Protein AF-A0A090SC17-F1 (afdb_monomer)

Foldseek 3Di:
DDDDDDPDDDDPDDDDDDPDDLVVVLLVLLVVVVVVCVVVVPPCLLVLLLVQLVVVLCVVDVPDPPDDAPVSVCPDPSSVCCLVPDDRPPDDSVSSVLQVVCCVSQVGSLSSLLVSVVVVLVVVQVVLVPDDQDQDFQWPDWDADPPQKIKTKGFWQLPQRDWAAEPQDPDTGRSLSRQLSVCSVPCCVVVVNSVCSVVSSVSNTGIKIWMWGADPVGHTHTDDMDHDDDPDPPPPD

Radius of gyration: 22.13 Å; Cα contacts (8 Å, |Δi|>4): 286; chains: 1; bounding box: 73×52×56 Å

Sequence (237 aa):
MSEFHITSTQPLALNTTNLNSTEDVKTLFLREVHNYIVANNDSKVFEVIISKRLEQLNNLDNSCNYEGNLDAKYNSDTMSALVEDTTLFGVPNFYHYIELQSLSLFGGLLPFWVEYKRYTLLLDNVLLKWSKQSEQAALLARCELEDGYVAELVQNIENDERRFLTQFADESLPLSSANTLMNLETFVRQQHWYEMLSELELSSNGEHFILYQQDNEGHKTLVSSAKIQRWREKMIG

Organism: NCBI:txid990268

pLDDT: mean 84.8, std 18.76, range [28.81, 98.25]

Structure (mmCIF, N/CA/C/O backbone):
data_AF-A0A090SC17-F1
#
_entry.id   AF-A0A090SC17-F1
#
loop_
_atom_site.group_PDB
_atom_site.id
_atom_site.type_symbol
_atom_site.label_atom_id
_atom_site.label_alt_id
_atom_site.label_comp_id
_atom_site.label_asym_id
_atom_site.label_entity_id
_atom_site.label_seq_id
_atom_site.pdbx_PDB_ins_code
_atom_site.Cartn_x
_atom_site.Cartn_y
_atom_site.Cartn_z
_atom_site.occupancy
_atom_site.B_iso_or_equiv
_atom_site.auth_seq_id
_atom_site.auth_comp_id
_atom_site.auth_asym_id
_atom_site.auth_atom_id
_atom_site.pdbx_PDB_model_num
ATOM 1 N N . MET A 1 1 ? -41.304 -25.422 -26.121 1.00 39.06 1 MET A N 1
ATOM 2 C CA . MET A 1 1 ? -39.899 -25.138 -26.473 1.00 39.06 1 MET A CA 1
ATOM 3 C C . MET A 1 1 ? -39.642 -23.705 -26.057 1.00 39.06 1 MET A C 1
ATOM 5 O O . MET A 1 1 ? -40.341 -22.828 -26.536 1.00 39.06 1 MET A O 1
ATOM 9 N N . SER A 1 2 ? -38.805 -23.525 -25.036 1.00 31.62 2 SER A N 1
ATOM 10 C CA . SER A 1 2 ? -38.594 -22.263 -24.319 1.00 31.62 2 SER A CA 1
ATOM 11 C C . SER A 1 2 ? -37.473 -21.482 -24.995 1.00 31.62 2 SER A C 1
ATOM 13 O O . SER A 1 2 ? -36.349 -21.977 -25.052 1.00 31.62 2 SER A O 1
ATOM 1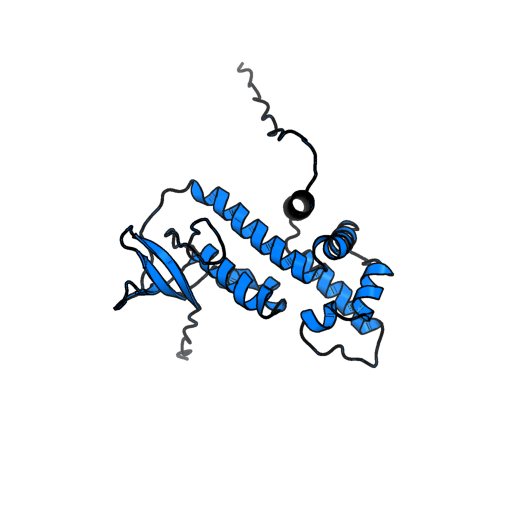5 N N . GLU A 1 3 ? -37.772 -20.290 -25.504 1.00 29.03 3 GLU A N 1
ATOM 16 C CA . GLU A 1 3 ? -36.770 -19.355 -26.015 1.00 29.03 3 GLU A CA 1
ATOM 17 C C . GLU A 1 3 ? -36.131 -18.612 -24.835 1.00 29.03 3 GLU A C 1
ATOM 19 O O . GLU A 1 3 ? -36.807 -17.965 -24.036 1.00 29.03 3 GLU A O 1
ATOM 24 N N . PHE A 1 4 ? -34.817 -18.771 -24.688 1.00 32.50 4 PHE A N 1
ATOM 25 C CA . PHE A 1 4 ? -34.010 -18.075 -23.692 1.00 32.50 4 PHE A CA 1
ATOM 26 C C . PHE A 1 4 ? -33.719 -16.650 -24.176 1.00 32.50 4 PHE A C 1
ATOM 28 O O . PHE A 1 4 ? -33.018 -16.455 -25.169 1.00 32.50 4 PHE A O 1
ATOM 35 N N . HIS A 1 5 ? -34.218 -15.650 -23.449 1.00 28.91 5 HIS A N 1
ATOM 36 C CA . HIS A 1 5 ? -33.764 -14.269 -23.579 1.00 28.91 5 HIS A CA 1
ATOM 37 C C . HIS A 1 5 ? -32.384 -14.115 -22.929 1.00 28.91 5 HIS A C 1
ATOM 39 O O . HIS A 1 5 ? -32.246 -14.199 -21.711 1.00 28.91 5 HIS A O 1
ATOM 45 N N . ILE A 1 6 ? -31.364 -13.863 -23.749 1.00 34.25 6 ILE A N 1
ATOM 46 C CA . ILE A 1 6 ? -30.056 -13.391 -23.291 1.00 34.25 6 ILE A CA 1
ATOM 47 C C . ILE A 1 6 ? -30.173 -11.876 -23.106 1.00 34.25 6 ILE A C 1
ATOM 49 O O . ILE A 1 6 ? -30.195 -11.118 -24.075 1.00 34.25 6 ILE A O 1
ATOM 53 N N . THR A 1 7 ? -30.278 -11.428 -21.859 1.00 29.22 7 THR A N 1
ATOM 54 C CA . THR A 1 7 ? -30.111 -10.018 -21.501 1.00 29.22 7 THR A CA 1
ATOM 55 C C . THR A 1 7 ? -28.647 -9.633 -21.681 1.00 29.22 7 THR A C 1
ATOM 57 O O . THR A 1 7 ? -27.780 -10.077 -20.931 1.00 29.22 7 THR A O 1
ATOM 60 N N . SER A 1 8 ? -28.387 -8.817 -22.701 1.00 28.81 8 SER A N 1
ATOM 61 C CA . SER A 1 8 ? -27.126 -8.108 -22.908 1.00 28.81 8 SER A CA 1
ATOM 62 C C . SER A 1 8 ? -26.849 -7.203 -21.704 1.00 28.81 8 SER A C 1
ATOM 64 O O . SER A 1 8 ? -27.571 -6.239 -21.453 1.00 28.81 8 SER A O 1
ATOM 66 N N . THR A 1 9 ? -25.810 -7.528 -20.942 1.00 31.88 9 THR A N 1
ATOM 67 C CA . THR A 1 9 ? -25.196 -6.625 -19.972 1.00 31.88 9 THR A CA 1
ATOM 68 C C . THR A 1 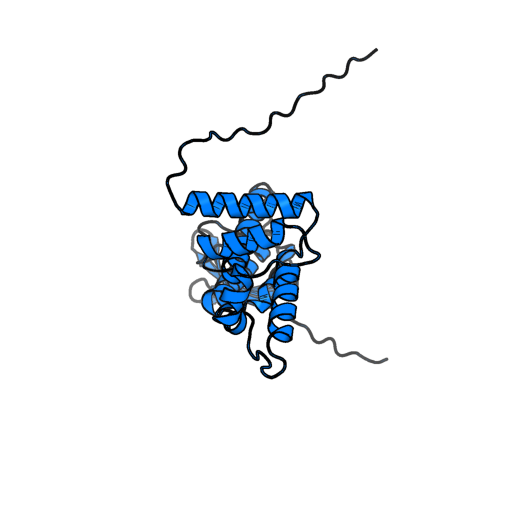9 ? -24.451 -5.536 -20.740 1.00 31.88 9 THR A C 1
ATOM 70 O O . THR A 1 9 ? -23.402 -5.773 -21.337 1.00 31.88 9 THR A O 1
ATOM 73 N N . GLN A 1 10 ? -25.022 -4.331 -20.761 1.00 30.38 10 GLN A N 1
ATOM 74 C CA . GLN A 1 10 ? -24.322 -3.132 -21.215 1.00 30.38 10 GLN A CA 1
ATOM 75 C C . GLN A 1 10 ? -23.113 -2.868 -20.302 1.00 30.38 10 GLN A C 1
ATOM 77 O O . GLN A 1 10 ? -23.279 -2.860 -19.079 1.00 30.38 10 GLN A O 1
ATOM 82 N N . PRO A 1 11 ? -21.913 -2.604 -20.842 1.00 34.03 11 PRO A N 1
ATOM 83 C CA . PRO A 1 11 ? -20.843 -2.027 -20.046 1.00 34.03 11 PRO A CA 1
ATOM 84 C C . PRO A 1 11 ? -21.209 -0.577 -19.699 1.00 34.03 11 PRO A C 1
ATOM 86 O O . PRO A 1 11 ? -21.658 0.182 -20.559 1.00 34.03 11 PRO A O 1
ATOM 89 N N . LEU A 1 12 ? -21.024 -0.205 -18.429 1.00 31.88 12 LEU A N 1
ATOM 90 C CA . LEU A 1 12 ? -21.128 1.167 -17.928 1.00 31.88 12 LEU A CA 1
ATOM 91 C C . LEU A 1 12 ? -20.179 2.076 -18.723 1.00 31.88 12 LEU A C 1
ATOM 93 O O . LEU A 1 12 ? -18.985 2.159 -18.443 1.00 31.88 12 LEU A O 1
ATOM 97 N N . ALA A 1 13 ? -20.719 2.754 -19.733 1.00 32.09 13 ALA A N 1
ATOM 98 C CA . ALA A 1 13 ? -20.039 3.829 -20.432 1.00 32.09 13 ALA A CA 1
ATOM 99 C C . ALA A 1 13 ? -20.017 5.061 -19.516 1.00 32.09 13 ALA A C 1
ATOM 101 O O . ALA A 1 13 ? -20.999 5.794 -19.411 1.00 32.09 13 ALA A O 1
ATOM 102 N N . LEU A 1 14 ? -18.898 5.277 -18.827 1.00 33.72 14 LEU A N 1
ATOM 103 C CA . LEU A 1 14 ? -18.586 6.578 -18.245 1.00 33.72 14 LEU A CA 1
ATOM 104 C C . LEU A 1 14 ? -18.128 7.503 -19.375 1.00 33.72 14 LEU A C 1
ATOM 106 O O . LEU A 1 14 ? -17.164 7.211 -20.082 1.00 33.72 14 LEU A O 1
ATOM 110 N N . ASN A 1 15 ? -18.877 8.592 -19.542 1.00 30.80 15 ASN A N 1
ATOM 111 C CA . ASN A 1 15 ? -18.641 9.664 -20.500 1.00 30.80 15 ASN A CA 1
ATOM 112 C C . ASN A 1 15 ? -17.168 10.093 -20.533 1.00 30.80 15 ASN A C 1
ATOM 114 O O . ASN A 1 15 ? -16.600 10.527 -19.534 1.00 30.80 15 ASN A O 1
ATOM 118 N N . THR A 1 16 ? -16.578 10.025 -21.721 1.00 41.12 16 THR A N 1
ATOM 119 C CA . THR A 1 16 ? -15.310 10.658 -22.072 1.00 41.12 16 THR A CA 1
ATOM 120 C C . THR A 1 16 ? -15.508 12.171 -22.170 1.00 41.12 16 THR A C 1
ATOM 122 O O . THR A 1 16 ? -15.848 12.708 -23.222 1.00 41.12 16 THR A O 1
ATOM 125 N N . THR A 1 17 ? -15.295 12.881 -21.066 1.00 39.47 17 THR A N 1
ATOM 126 C CA . THR A 1 17 ? -15.227 14.349 -21.041 1.00 39.47 17 THR A CA 1
ATOM 127 C C . THR A 1 17 ? -13.856 14.802 -20.546 1.00 39.47 17 THR A C 1
ATOM 129 O O . THR A 1 17 ? -13.501 14.505 -19.415 1.00 39.47 17 THR A O 1
ATOM 132 N N . ASN A 1 18 ? -13.117 15.506 -21.415 1.00 42.47 18 ASN A N 1
ATOM 133 C CA . ASN A 1 18 ? -11.957 16.375 -21.149 1.00 42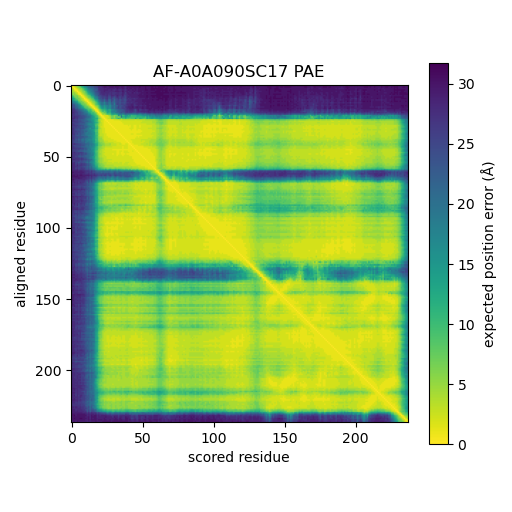.47 18 ASN A CA 1
ATOM 134 C C . ASN A 1 18 ? -11.045 16.002 -19.961 1.00 42.47 18 ASN A C 1
ATOM 136 O O . ASN A 1 18 ? -11.214 16.508 -18.855 1.00 42.47 18 ASN A O 1
ATOM 140 N N . LEU A 1 19 ? -10.007 15.209 -20.241 1.00 48.62 19 LEU A N 1
ATOM 141 C CA . LEU A 1 19 ? -8.838 15.018 -19.374 1.00 48.62 19 LEU A CA 1
ATOM 142 C C . LEU A 1 19 ? -8.033 16.320 -19.280 1.00 48.62 19 LEU A C 1
ATOM 144 O O . LEU A 1 19 ? -7.232 16.603 -20.166 1.00 48.62 19 LEU A O 1
ATOM 148 N N . ASN A 1 20 ? -8.253 17.111 -18.229 1.00 55.91 20 ASN A N 1
ATOM 149 C CA . ASN A 1 20 ? -7.580 18.404 -18.047 1.00 55.91 20 ASN A CA 1
ATOM 150 C C . ASN A 1 20 ? -6.816 18.532 -16.716 1.00 55.91 20 ASN A C 1
ATOM 152 O O . ASN A 1 20 ? -6.304 19.613 -16.426 1.00 55.91 20 ASN A O 1
ATOM 156 N N . SER A 1 21 ? -6.685 17.463 -15.924 1.00 70.88 21 SER A N 1
ATOM 157 C CA . SER A 1 21 ? -5.825 17.457 -14.736 1.00 70.88 21 SER A CA 1
ATOM 158 C C . SER A 1 21 ? -4.840 16.281 -14.743 1.00 70.88 21 SER A C 1
ATOM 160 O O . SER A 1 21 ? -5.137 15.188 -15.226 1.00 70.88 21 SER A O 1
ATOM 162 N N . THR A 1 22 ? -3.642 16.496 -14.196 1.00 71.88 22 THR A N 1
ATOM 163 C CA . THR A 1 22 ? -2.632 15.440 -13.996 1.00 71.88 22 THR A CA 1
ATOM 164 C C . THR A 1 22 ? -3.161 14.307 -13.109 1.00 71.88 22 THR A C 1
ATOM 166 O O . THR A 1 22 ? -2.764 13.154 -13.267 1.00 71.88 22 THR A O 1
ATOM 169 N N . GLU A 1 23 ? -4.073 14.622 -12.189 1.00 76.81 23 GLU A N 1
ATOM 170 C CA . GLU A 1 23 ? -4.708 13.666 -11.280 1.00 76.81 23 GLU A CA 1
ATOM 171 C C . GLU A 1 23 ? -5.601 12.661 -12.028 1.00 76.81 23 GLU A C 1
ATOM 173 O O . GLU A 1 23 ? -5.571 11.460 -11.738 1.00 76.81 23 GLU A O 1
ATOM 178 N N . ASP A 1 24 ? -6.288 13.113 -13.081 1.00 86.62 24 ASP A N 1
ATOM 179 C CA . ASP A 1 24 ? -7.091 12.238 -13.938 1.00 86.62 24 ASP A CA 1
ATOM 180 C C . ASP A 1 24 ? -6.209 11.238 -14.701 1.00 86.62 24 ASP A C 1
ATOM 182 O O . ASP A 1 24 ? -6.524 10.050 -14.772 1.00 86.62 24 ASP A O 1
ATOM 186 N N . VAL A 1 25 ? -5.060 11.684 -15.225 1.00 93.69 25 VAL A N 1
ATOM 187 C CA . VAL A 1 25 ? -4.120 10.821 -15.966 1.00 93.69 25 VAL A CA 1
ATOM 188 C C . VAL A 1 25 ? -3.505 9.756 -15.054 1.00 93.69 25 VAL A C 1
ATOM 190 O O . VAL A 1 25 ? -3.463 8.582 -15.424 1.00 93.69 25 VAL A O 1
ATOM 193 N N . LYS A 1 26 ? -3.086 10.135 -13.838 1.00 95.88 26 LYS A N 1
ATOM 194 C CA . LYS A 1 26 ? -2.583 9.187 -12.828 1.00 95.88 26 LYS A CA 1
ATOM 195 C C . LYS A 1 26 ? -3.609 8.106 -12.505 1.00 95.88 26 LYS A C 1
ATOM 197 O O . LYS A 1 26 ? -3.279 6.922 -12.505 1.00 95.88 26 LYS A O 1
ATOM 202 N N . THR A 1 27 ? -4.856 8.511 -12.278 1.00 94.81 27 THR A N 1
ATOM 203 C CA . THR A 1 27 ? -5.959 7.591 -11.973 1.00 94.81 27 THR A CA 1
ATOM 204 C C . THR A 1 27 ? -6.251 6.638 -13.134 1.00 94.81 27 THR A C 1
ATOM 206 O O . THR A 1 27 ? -6.483 5.446 -12.916 1.00 94.81 27 THR A O 1
ATOM 209 N N . LEU A 1 28 ? -6.204 7.125 -14.380 1.00 96.00 28 LEU A N 1
ATOM 210 C CA . LEU A 1 28 ? -6.367 6.275 -15.561 1.00 96.00 28 LEU A CA 1
ATOM 211 C C . LEU A 1 28 ? -5.266 5.225 -15.674 1.00 96.00 28 LEU A C 1
ATOM 213 O O . LEU A 1 28 ? -5.577 4.061 -15.921 1.00 96.00 28 LEU A O 1
ATOM 217 N N . PHE A 1 29 ? -4.015 5.624 -15.458 1.00 97.94 29 PHE A N 1
ATOM 218 C CA . PHE A 1 29 ? -2.881 4.713 -15.526 1.00 97.94 29 PHE A CA 1
ATOM 219 C C . PHE A 1 29 ? -2.933 3.648 -14.419 1.00 97.94 29 PHE A C 1
ATOM 221 O O . PHE A 1 29 ? -2.787 2.461 -14.705 1.00 97.94 29 PHE A O 1
ATOM 228 N N . LEU A 1 30 ? -3.253 4.029 -13.175 1.00 98.12 30 LEU A N 1
ATOM 229 C CA . LEU A 1 30 ? -3.493 3.077 -12.078 1.00 98.12 30 LEU A CA 1
ATOM 230 C C . LEU A 1 30 ? -4.544 2.023 -12.459 1.00 98.12 30 LEU A C 1
ATOM 232 O O . LEU A 1 30 ? -4.331 0.823 -12.270 1.00 98.12 30 LEU A O 1
ATOM 236 N N . ARG A 1 31 ? -5.660 2.466 -13.052 1.00 97.06 31 ARG A N 1
ATOM 237 C CA . ARG A 1 31 ? -6.736 1.584 -13.517 1.00 97.06 31 ARG A CA 1
ATOM 238 C C . ARG A 1 31 ? -6.294 0.672 -14.660 1.00 97.06 31 ARG A C 1
ATOM 240 O O . ARG A 1 31 ? -6.673 -0.494 -14.686 1.00 97.06 31 ARG A O 1
ATOM 247 N N . GLU A 1 32 ? -5.519 1.184 -15.609 1.00 97.81 32 GLU A N 1
ATOM 248 C CA . GLU A 1 32 ? -4.986 0.399 -16.725 1.00 97.81 32 GLU A CA 1
ATOM 249 C C . GLU A 1 32 ? -4.085 -0.736 -16.228 1.00 97.81 32 GLU A C 1
ATOM 251 O O . GLU A 1 32 ? -4.297 -1.897 -16.586 1.00 97.81 32 GLU A O 1
ATOM 256 N N . VAL A 1 33 ? -3.145 -0.420 -15.332 1.00 98.25 33 VAL A N 1
ATOM 257 C CA . VAL A 1 33 ? -2.260 -1.413 -14.711 1.00 98.25 33 VAL A CA 1
ATOM 258 C C . VAL A 1 33 ? -3.061 -2.430 -13.900 1.00 98.25 33 VAL A C 1
ATOM 260 O O . VAL A 1 33 ? -2.813 -3.631 -14.006 1.00 98.25 33 VAL A O 1
ATOM 263 N N . HIS A 1 34 ? -4.069 -1.984 -13.145 1.00 97.69 34 HIS A N 1
ATOM 264 C CA . HIS A 1 34 ? -4.949 -2.887 -12.405 1.00 97.69 34 HIS A CA 1
ATOM 265 C C . HIS A 1 34 ? -5.692 -3.863 -13.326 1.00 97.69 34 HIS A C 1
ATOM 267 O O . HIS A 1 34 ? -5.666 -5.070 -13.087 1.00 97.69 34 HIS A O 1
ATOM 273 N N . ASN A 1 35 ? -6.283 -3.369 -14.416 1.00 96.88 35 ASN A N 1
ATOM 274 C CA . ASN A 1 35 ? -6.983 -4.205 -15.389 1.00 96.88 35 ASN A CA 1
ATOM 275 C C . ASN A 1 35 ? -6.053 -5.239 -16.033 1.00 96.88 35 ASN A C 1
ATOM 277 O O . ASN A 1 35 ? -6.450 -6.391 -16.204 1.00 96.88 35 ASN A O 1
ATOM 281 N N . TYR A 1 36 ? -4.818 -4.850 -16.366 1.00 98.00 36 TYR A N 1
ATOM 282 C CA . TYR A 1 36 ? -3.816 -5.778 -16.887 1.00 98.00 36 TYR A CA 1
ATOM 283 C C . TYR A 1 36 ? -3.495 -6.889 -15.878 1.00 98.00 36 TYR A C 1
ATOM 285 O O . TYR A 1 36 ? -3.528 -8.066 -16.242 1.00 98.00 36 TYR A O 1
ATOM 293 N N . ILE A 1 37 ? -3.224 -6.531 -14.619 1.00 97.50 37 ILE A N 1
ATOM 294 C CA . ILE A 1 37 ? -2.892 -7.488 -13.552 1.00 97.50 37 ILE A CA 1
ATOM 295 C C . ILE A 1 37 ? -4.026 -8.497 -13.359 1.00 97.50 37 ILE A C 1
ATOM 297 O O . ILE A 1 37 ? -3.776 -9.701 -13.335 1.00 97.50 37 ILE A O 1
ATOM 301 N N . VAL A 1 38 ? -5.274 -8.026 -13.282 1.00 96.12 38 VAL A N 1
ATOM 302 C CA . VAL A 1 38 ? -6.450 -8.891 -13.109 1.00 96.12 38 VAL A CA 1
ATOM 303 C C . VAL A 1 38 ? -6.656 -9.797 -14.325 1.00 96.12 38 VAL A C 1
ATOM 305 O O . VAL A 1 38 ? -6.851 -11.000 -14.165 1.00 96.12 38 VAL A O 1
ATOM 308 N N . ALA A 1 39 ? -6.576 -9.254 -15.544 1.00 97.56 39 ALA A N 1
ATOM 309 C CA . ALA A 1 39 ? -6.800 -10.019 -16.771 1.00 97.56 39 ALA A CA 1
ATOM 310 C C . ALA A 1 39 ? -5.758 -11.127 -16.995 1.00 97.56 39 ALA A C 1
ATOM 312 O O . ALA A 1 39 ? -6.080 -12.159 -17.582 1.00 97.56 39 ALA A O 1
ATOM 313 N N . ASN A 1 40 ? -4.525 -10.922 -16.525 1.00 97.19 40 ASN A N 1
ATOM 314 C CA . ASN A 1 40 ? -3.416 -11.860 -16.710 1.00 97.19 40 ASN A CA 1
ATOM 315 C C . ASN A 1 40 ? -3.081 -12.676 -15.449 1.00 97.19 40 ASN A C 1
ATOM 317 O O . ASN A 1 40 ? -2.171 -13.500 -15.496 1.00 97.19 40 ASN A O 1
ATOM 321 N N . ASN A 1 41 ? -3.808 -12.474 -14.341 1.00 95.25 41 ASN A N 1
ATOM 322 C CA . ASN A 1 41 ? -3.507 -13.052 -13.026 1.00 95.25 41 ASN A CA 1
ATOM 323 C C . ASN A 1 41 ? -2.047 -12.804 -12.587 1.00 95.25 41 ASN A C 1
ATOM 325 O O . ASN A 1 41 ? -1.354 -13.697 -12.100 1.00 95.25 41 ASN A O 1
ATOM 329 N N . ASP A 1 42 ? -1.575 -11.578 -12.806 1.00 94.75 42 ASP A N 1
ATOM 330 C CA . ASP A 1 42 ? -0.166 -11.198 -12.699 1.00 94.75 42 ASP A CA 1
ATOM 331 C C . ASP A 1 42 ? 0.099 -10.340 -11.454 1.00 94.75 42 ASP A C 1
ATOM 333 O O . ASP A 1 42 ? 0.483 -9.171 -11.519 1.00 94.75 42 ASP A O 1
ATOM 337 N N . SER A 1 43 ? -0.166 -10.913 -10.279 1.00 92.94 43 SER A N 1
ATOM 338 C CA . SER A 1 43 ? -0.081 -10.199 -8.996 1.00 92.94 43 SER A CA 1
ATOM 339 C C . SER A 1 43 ? 1.344 -9.818 -8.577 1.00 92.94 43 SER A C 1
ATOM 341 O O . SER A 1 43 ? 1.503 -9.070 -7.614 1.00 92.94 43 SER A O 1
ATOM 343 N N . LYS A 1 44 ? 2.364 -10.319 -9.288 1.00 95.25 44 LYS A N 1
ATOM 344 C CA . LYS A 1 44 ? 3.793 -10.136 -8.988 1.00 95.25 44 LYS A CA 1
ATOM 345 C C . LYS A 1 44 ? 4.531 -9.248 -9.993 1.00 95.25 44 LYS A C 1
ATOM 347 O O . LYS A 1 44 ? 5.761 -9.220 -9.990 1.00 95.25 44 LYS A O 1
ATOM 352 N N . VAL A 1 45 ? 3.806 -8.513 -10.842 1.00 96.62 45 VAL A N 1
ATOM 353 C CA . VAL A 1 45 ? 4.401 -7.655 -11.881 1.00 96.62 45 VAL A CA 1
ATOM 354 C C . VAL A 1 45 ? 5.472 -6.706 -11.332 1.00 96.62 45 VAL A C 1
ATOM 356 O O . VAL A 1 45 ? 6.554 -6.599 -11.908 1.00 96.62 45 VAL A O 1
ATOM 359 N N . PHE A 1 46 ? 5.221 -6.064 -10.190 1.00 97.38 46 PHE A N 1
ATOM 360 C CA . PHE A 1 46 ? 6.149 -5.105 -9.590 1.00 97.38 46 PHE A CA 1
ATOM 361 C C . PHE A 1 46 ? 7.414 -5.783 -9.077 1.00 97.38 46 PHE A C 1
ATOM 363 O O . PHE A 1 46 ? 8.521 -5.341 -9.380 1.00 97.38 46 PHE A O 1
ATOM 370 N N . GLU A 1 47 ? 7.260 -6.895 -8.361 1.00 96.69 47 GLU A N 1
ATOM 371 C CA . GLU A 1 47 ? 8.372 -7.692 -7.855 1.00 96.69 47 GLU A CA 1
ATOM 372 C C . GLU A 1 47 ? 9.248 -8.222 -8.991 1.00 96.69 47 GLU A C 1
ATOM 374 O O . GLU A 1 47 ? 10.474 -8.239 -8.866 1.00 96.69 47 GLU A O 1
ATOM 379 N N . VAL A 1 48 ? 8.645 -8.626 -10.112 1.00 96.81 48 VAL A N 1
ATOM 380 C CA . VAL A 1 48 ? 9.383 -9.104 -11.286 1.00 96.81 48 VAL A CA 1
ATOM 381 C C . VAL A 1 48 ? 10.154 -7.965 -11.956 1.00 96.81 48 VAL A C 1
ATOM 383 O O . VAL A 1 48 ? 11.337 -8.153 -12.250 1.00 96.81 48 VAL A O 1
ATOM 386 N N . ILE A 1 49 ? 9.539 -6.791 -12.162 1.00 96.94 49 ILE A N 1
ATOM 387 C CA . ILE A 1 49 ? 10.238 -5.608 -12.700 1.00 96.94 49 ILE A CA 1
ATOM 388 C C . ILE A 1 49 ? 11.438 -5.268 -11.812 1.00 96.94 49 ILE A C 1
ATOM 390 O O . ILE A 1 49 ? 12.560 -5.156 -12.308 1.00 96.94 49 ILE A O 1
ATOM 394 N N . ILE A 1 50 ? 11.217 -5.185 -10.496 1.00 95.88 50 ILE A N 1
ATOM 395 C CA . ILE A 1 50 ? 12.264 -4.872 -9.521 1.00 95.88 50 ILE A CA 1
ATOM 396 C C . ILE A 1 50 ? 13.388 -5.896 -9.568 1.00 95.88 50 ILE A C 1
ATOM 398 O O . ILE A 1 50 ? 14.554 -5.535 -9.712 1.00 95.88 50 ILE A O 1
ATOM 402 N N . SER A 1 51 ? 13.050 -7.181 -9.518 1.00 94.62 51 SER A N 1
ATOM 403 C CA . SER A 1 51 ? 14.040 -8.258 -9.548 1.00 94.62 51 SER A CA 1
ATOM 404 C C . SER A 1 51 ? 14.893 -8.206 -10.818 1.00 94.62 51 SER A C 1
ATOM 406 O O . SER A 1 51 ? 16.110 -8.365 -10.749 1.00 94.62 51 SER A O 1
ATOM 408 N N . LYS A 1 52 ? 14.278 -7.925 -11.973 1.00 94.81 52 LYS A N 1
ATOM 409 C CA . LYS A 1 52 ? 14.985 -7.806 -13.254 1.00 94.81 52 LYS A CA 1
ATOM 410 C C . LYS A 1 52 ? 15.892 -6.580 -13.321 1.00 94.81 52 LYS A C 1
ATOM 412 O O . LYS A 1 52 ? 17.007 -6.688 -13.828 1.00 94.81 52 LYS A O 1
ATOM 417 N N . ARG A 1 53 ? 15.462 -5.434 -12.788 1.00 93.50 53 ARG A N 1
ATOM 418 C CA . ARG A 1 53 ? 16.305 -4.231 -12.729 1.00 93.50 53 ARG A CA 1
ATOM 419 C C . ARG A 1 53 ? 17.473 -4.390 -11.772 1.00 93.50 53 ARG A C 1
ATOM 421 O O . ARG A 1 53 ? 18.586 -4.016 -12.119 1.00 93.50 53 ARG A O 1
ATOM 428 N N . LEU A 1 54 ? 17.255 -5.007 -10.615 1.00 92.56 54 LEU A N 1
ATOM 429 C CA . LEU A 1 54 ? 18.340 -5.317 -9.685 1.00 92.56 54 LEU A CA 1
ATOM 430 C C . LEU A 1 54 ? 19.343 -6.310 -10.293 1.00 92.56 54 LEU A C 1
ATOM 432 O O . LEU A 1 54 ? 20.544 -6.143 -10.108 1.00 92.56 54 LEU A O 1
ATOM 436 N N . GLU A 1 55 ? 18.877 -7.300 -11.061 1.00 91.75 55 GLU A N 1
ATOM 437 C CA . GLU A 1 55 ? 19.745 -8.204 -11.829 1.00 91.75 55 GLU A CA 1
ATOM 438 C C . GLU A 1 55 ? 20.605 -7.428 -12.844 1.00 91.75 55 GLU A C 1
ATOM 440 O O . GLU A 1 55 ? 21.821 -7.601 -12.881 1.00 91.75 55 GLU A O 1
ATOM 445 N N . GLN A 1 56 ? 20.004 -6.528 -13.630 1.00 91.44 56 GLN A N 1
ATOM 446 C CA . GLN A 1 56 ? 20.736 -5.687 -14.588 1.00 91.44 56 GLN A CA 1
ATOM 447 C C . GLN A 1 56 ? 21.736 -4.745 -13.907 1.00 91.44 56 GLN A C 1
ATOM 449 O O . GLN A 1 56 ? 22.865 -4.618 -14.377 1.00 91.44 56 GLN A O 1
ATOM 454 N N . LEU A 1 57 ? 21.344 -4.128 -12.791 1.00 90.12 57 LEU A N 1
ATOM 455 C CA . LEU A 1 57 ? 22.194 -3.233 -12.010 1.00 90.12 57 LEU A CA 1
ATOM 456 C C . LEU A 1 57 ? 23.427 -3.961 -11.461 1.00 90.12 57 LEU A C 1
ATOM 458 O O . LEU A 1 57 ? 24.543 -3.471 -11.608 1.00 90.12 57 LEU A O 1
ATOM 462 N N . ASN A 1 58 ? 23.240 -5.161 -10.906 1.00 87.88 58 ASN A N 1
ATOM 463 C CA . ASN A 1 58 ? 24.343 -5.983 -10.404 1.00 87.88 58 ASN A CA 1
ATOM 464 C C . ASN A 1 58 ? 25.273 -6.468 -11.531 1.00 87.88 58 ASN A C 1
ATOM 466 O O . ASN A 1 58 ? 26.469 -6.625 -11.314 1.00 87.88 58 ASN A O 1
ATOM 470 N N . ASN A 1 59 ? 24.741 -6.691 -12.738 1.00 87.12 59 ASN A N 1
ATOM 471 C CA . ASN A 1 59 ? 25.529 -7.142 -13.889 1.00 87.12 59 ASN A CA 1
ATOM 472 C C . ASN A 1 59 ? 26.343 -6.020 -14.562 1.00 87.12 59 ASN A C 1
ATOM 474 O O . ASN A 1 59 ? 27.290 -6.315 -15.292 1.00 87.12 59 ASN A O 1
ATOM 478 N N . LEU A 1 60 ? 25.976 -4.750 -14.358 1.00 82.12 60 LEU A N 1
ATOM 479 C CA . LEU A 1 60 ? 26.689 -3.597 -14.919 1.00 82.12 60 LEU A CA 1
ATOM 480 C C . LEU A 1 60 ? 28.010 -3.309 -14.211 1.00 82.12 60 LEU A C 1
ATOM 482 O O . LEU A 1 60 ? 28.955 -2.849 -14.851 1.00 82.12 60 LEU A O 1
ATOM 486 N N . ASP A 1 61 ? 28.080 -3.569 -12.908 1.00 66.25 61 ASP A N 1
ATOM 487 C CA . ASP A 1 61 ? 29.223 -3.187 -12.090 1.00 66.25 61 ASP A CA 1
ATOM 488 C C . ASP A 1 61 ? 29.620 -4.321 -11.137 1.00 66.25 61 ASP A C 1
ATOM 490 O O . ASP A 1 61 ? 29.227 -4.359 -9.974 1.00 66.25 61 ASP A O 1
ATOM 494 N N . ASN A 1 62 ? 30.453 -5.246 -11.629 1.00 59.56 62 ASN A N 1
ATOM 495 C CA . ASN A 1 62 ? 31.020 -6.342 -10.827 1.00 59.56 62 ASN A CA 1
ATOM 496 C C . ASN A 1 62 ? 31.866 -5.853 -9.626 1.00 59.56 62 ASN A C 1
ATOM 498 O O . ASN A 1 62 ? 32.289 -6.676 -8.813 1.00 59.56 62 ASN A O 1
ATOM 502 N N . SER A 1 63 ? 32.161 -4.548 -9.527 1.00 57.09 63 SER A N 1
ATOM 503 C CA . SER A 1 63 ? 32.918 -3.938 -8.426 1.00 57.09 63 SER A CA 1
ATOM 504 C C . SER A 1 63 ? 32.062 -3.211 -7.389 1.00 57.09 63 SER A C 1
ATOM 506 O O . SER A 1 63 ? 32.531 -3.028 -6.264 1.00 57.09 63 SER A O 1
ATOM 508 N N . CYS A 1 64 ? 30.826 -2.834 -7.720 1.00 53.34 64 CYS A N 1
ATOM 509 C CA . CYS A 1 64 ? 29.928 -2.147 -6.799 1.00 53.34 64 CYS A CA 1
ATOM 510 C C . CYS A 1 64 ? 28.802 -3.087 -6.378 1.00 53.34 64 CYS A C 1
ATOM 512 O O . CYS A 1 64 ? 27.796 -3.238 -7.069 1.00 53.34 64 CYS A O 1
ATOM 514 N N . ASN A 1 65 ? 28.926 -3.673 -5.185 1.00 58.84 65 ASN A N 1
ATOM 515 C CA . ASN A 1 65 ? 27.732 -4.114 -4.478 1.00 58.84 65 ASN A CA 1
ATOM 516 C C . ASN A 1 65 ? 26.892 -2.858 -4.235 1.00 58.84 65 ASN A C 1
ATOM 518 O O . ASN A 1 65 ? 27.262 -2.023 -3.410 1.00 58.84 65 ASN A O 1
ATOM 522 N N . TYR A 1 66 ? 25.786 -2.705 -4.963 1.00 63.91 66 TYR A N 1
ATOM 523 C CA . TYR A 1 66 ? 24.778 -1.700 -4.646 1.00 63.91 66 TYR A CA 1
ATOM 524 C C . TYR A 1 66 ? 24.138 -2.102 -3.311 1.00 63.91 66 TYR A C 1
ATOM 526 O O . TYR A 1 66 ? 23.119 -2.798 -3.258 1.00 63.91 66 TYR A O 1
ATOM 534 N N . GLU A 1 67 ? 24.815 -1.748 -2.221 1.00 69.06 67 GLU A N 1
ATOM 535 C CA . GLU A 1 67 ? 24.355 -1.901 -0.850 1.00 69.06 67 GLU A CA 1
ATOM 536 C C . GLU A 1 67 ? 23.340 -0.802 -0.538 1.00 69.06 67 GLU A C 1
ATOM 538 O O . GLU A 1 67 ? 23.451 0.329 -1.007 1.00 69.06 67 GLU A O 1
ATOM 543 N N . GLY A 1 68 ? 22.319 -1.149 0.239 1.00 79.81 68 GLY A N 1
ATOM 544 C CA . GLY A 1 68 ? 21.234 -0.238 0.584 1.00 79.81 68 GLY A CA 1
ATOM 545 C C . GLY A 1 68 ? 19.858 -0.849 0.363 1.00 79.81 68 GLY A C 1
ATOM 546 O O . GLY A 1 68 ? 19.718 -1.956 -0.166 1.00 79.81 68 GLY A O 1
ATOM 547 N N . ASN A 1 69 ? 18.849 -0.107 0.805 1.00 90.31 69 ASN A N 1
ATOM 548 C CA . ASN A 1 69 ? 17.443 -0.426 0.592 1.00 90.31 69 ASN A CA 1
ATOM 549 C C . ASN A 1 69 ? 17.025 -0.130 -0.861 1.00 90.31 69 ASN A C 1
ATOM 551 O O . ASN A 1 69 ? 17.783 0.439 -1.653 1.00 90.31 69 ASN A O 1
ATOM 555 N N . LEU A 1 70 ? 15.811 -0.535 -1.226 1.00 92.94 70 LEU A N 1
ATOM 556 C CA . LEU A 1 70 ? 15.242 -0.310 -2.552 1.00 92.94 70 LEU A CA 1
ATOM 557 C C . LEU A 1 70 ? 15.221 1.174 -2.927 1.00 92.94 70 LEU A C 1
ATOM 559 O O . LEU A 1 70 ? 15.523 1.490 -4.074 1.00 92.94 70 LEU A O 1
ATOM 563 N N . ASP A 1 71 ? 14.931 2.061 -1.973 1.00 93.81 71 ASP A N 1
ATOM 564 C CA . ASP A 1 71 ? 14.923 3.512 -2.193 1.00 93.81 71 ASP A CA 1
ATOM 565 C C . ASP A 1 71 ? 16.280 4.021 -2.705 1.00 93.81 71 ASP A C 1
ATOM 567 O O . ASP A 1 71 ? 16.361 4.613 -3.781 1.00 93.81 71 ASP A O 1
ATOM 571 N N . ALA A 1 72 ? 17.369 3.698 -2.001 1.00 91.25 72 ALA A N 1
ATOM 572 C CA . ALA A 1 72 ? 18.714 4.117 -2.388 1.00 91.25 72 ALA A CA 1
ATOM 573 C C . ALA A 1 72 ? 19.119 3.589 -3.775 1.00 91.25 72 ALA A C 1
ATOM 575 O O . ALA A 1 72 ? 19.756 4.300 -4.551 1.00 91.25 72 ALA A O 1
ATOM 576 N N . LYS A 1 73 ? 18.732 2.351 -4.110 1.00 92.00 73 LYS A N 1
ATOM 577 C CA . LYS A 1 73 ? 19.043 1.751 -5.418 1.00 92.00 73 LYS A CA 1
ATOM 578 C C . LYS A 1 73 ? 18.260 2.416 -6.544 1.00 92.00 73 LYS A C 1
ATOM 580 O O . LYS A 1 73 ? 18.839 2.707 -7.590 1.00 92.00 73 LYS A O 1
ATOM 585 N N . TYR A 1 74 ? 16.966 2.658 -6.339 1.00 91.88 74 TYR A N 1
ATOM 586 C CA . TYR A 1 74 ? 16.088 3.216 -7.367 1.00 91.88 74 TYR A CA 1
ATOM 587 C C . TYR A 1 74 ? 16.281 4.711 -7.606 1.00 91.88 74 TYR A C 1
ATOM 589 O O . TYR A 1 74 ? 16.054 5.163 -8.722 1.00 91.88 74 TYR A O 1
ATOM 597 N N . ASN A 1 75 ? 16.768 5.448 -6.609 1.00 88.94 75 ASN A N 1
ATOM 598 C CA . ASN A 1 75 ? 17.114 6.863 -6.749 1.00 88.94 75 ASN A CA 1
ATOM 599 C C . ASN A 1 75 ? 18.532 7.094 -7.307 1.00 88.94 75 ASN A C 1
ATOM 601 O O . ASN A 1 75 ? 18.998 8.230 -7.339 1.00 88.94 75 ASN A O 1
ATOM 605 N N . SER A 1 76 ? 19.245 6.041 -7.722 1.00 89.25 76 SER A N 1
ATOM 606 C CA . SER A 1 76 ? 20.578 6.181 -8.314 1.00 89.25 76 SER A CA 1
ATOM 607 C C . SER A 1 76 ? 20.520 6.613 -9.784 1.00 89.25 76 SER A C 1
ATOM 609 O O . SER A 1 76 ? 19.650 6.181 -10.549 1.00 89.25 76 SER A O 1
ATOM 611 N N . ASP A 1 77 ? 21.508 7.405 -10.210 1.00 88.19 77 ASP A N 1
ATOM 612 C CA . ASP A 1 77 ? 21.667 7.804 -11.616 1.00 88.19 77 ASP A CA 1
ATOM 613 C C . ASP A 1 77 ? 21.825 6.576 -12.528 1.00 88.19 77 ASP A C 1
ATOM 615 O O . ASP A 1 77 ? 21.262 6.530 -13.622 1.00 88.19 77 ASP A O 1
ATOM 619 N N . THR A 1 78 ? 22.527 5.537 -12.054 1.00 89.50 78 THR A N 1
ATOM 620 C CA . THR A 1 78 ? 22.688 4.276 -12.792 1.00 89.50 78 THR A CA 1
ATOM 621 C C . THR A 1 78 ? 21.351 3.577 -13.026 1.00 89.50 78 THR A C 1
ATOM 623 O O . THR A 1 78 ? 21.115 3.081 -14.127 1.00 89.50 78 THR A O 1
ATOM 626 N N . MET A 1 79 ? 20.461 3.533 -12.023 1.00 90.81 79 MET A N 1
ATOM 627 C CA . MET A 1 79 ? 19.124 2.965 -12.218 1.00 90.81 79 MET A CA 1
ATOM 628 C C . MET A 1 79 ? 18.323 3.788 -13.226 1.00 90.81 79 MET A C 1
ATOM 630 O O . MET A 1 79 ? 17.663 3.216 -14.089 1.00 90.81 79 MET A O 1
ATOM 634 N N . SER A 1 80 ? 18.405 5.115 -13.151 1.00 87.88 80 SER A N 1
ATOM 635 C CA . SER A 1 80 ? 17.685 5.996 -14.075 1.00 87.88 80 SER A CA 1
ATOM 636 C C . SER A 1 80 ? 18.124 5.758 -15.525 1.00 87.88 80 SER A C 1
ATOM 638 O O . SER A 1 80 ? 17.282 5.511 -16.386 1.00 87.88 80 SER A O 1
ATOM 640 N N . ALA A 1 81 ? 19.437 5.691 -15.774 1.00 89.19 81 ALA A N 1
ATOM 641 C CA . ALA A 1 81 ? 19.985 5.357 -17.090 1.00 89.19 81 ALA A CA 1
ATOM 642 C C . ALA A 1 81 ? 19.568 3.951 -17.555 1.00 89.19 81 ALA A C 1
ATOM 644 O O . ALA A 1 81 ? 19.160 3.764 -18.696 1.00 89.19 81 ALA A O 1
ATOM 645 N N . LEU A 1 82 ? 19.593 2.951 -16.665 1.00 91.00 82 LEU A N 1
ATOM 646 C CA . LEU A 1 82 ? 19.112 1.602 -16.977 1.00 91.00 82 LEU A CA 1
ATOM 647 C C . LEU A 1 82 ? 17.658 1.591 -17.450 1.00 91.00 82 LEU A C 1
ATOM 649 O O . LEU A 1 82 ? 17.335 0.893 -18.415 1.00 91.00 82 LEU A O 1
ATOM 653 N N . VAL A 1 83 ? 16.789 2.320 -16.751 1.00 90.75 83 VAL A N 1
ATOM 654 C CA . VAL A 1 83 ? 15.362 2.393 -17.065 1.00 90.75 83 VAL A CA 1
ATOM 655 C C . VAL A 1 83 ? 15.132 3.022 -18.436 1.00 90.75 83 VAL A C 1
ATOM 657 O O . VAL A 1 83 ? 14.321 2.499 -19.197 1.00 90.75 83 VAL A O 1
ATOM 660 N N . GLU A 1 84 ? 15.850 4.092 -18.770 1.00 88.38 84 GLU A N 1
ATOM 661 C CA . GLU A 1 84 ? 15.687 4.815 -20.037 1.00 88.38 84 GLU A CA 1
ATOM 662 C C . GLU A 1 84 ? 16.343 4.099 -21.229 1.00 88.38 84 GLU A C 1
ATOM 664 O O . GLU A 1 84 ? 15.753 4.026 -22.309 1.00 88.38 84 GLU A O 1
ATOM 669 N N . ASP A 1 85 ? 17.530 3.522 -21.032 1.00 88.44 85 ASP A N 1
ATOM 670 C CA . ASP A 1 85 ? 18.371 3.030 -22.130 1.00 88.44 85 ASP A CA 1
ATOM 671 C C . ASP A 1 85 ? 18.169 1.543 -22.445 1.00 88.44 85 ASP A C 1
ATOM 673 O O . ASP A 1 85 ? 18.635 1.052 -23.480 1.00 88.44 85 ASP A O 1
ATOM 677 N N . THR A 1 86 ? 17.511 0.784 -21.560 1.00 89.00 86 THR A N 1
ATOM 678 C CA . THR A 1 86 ? 17.429 -0.677 -21.698 1.00 89.00 86 THR A CA 1
ATOM 679 C C . THR A 1 86 ? 16.028 -1.241 -21.493 1.00 89.00 86 THR A C 1
ATOM 681 O O . THR A 1 86 ? 15.259 -0.828 -20.623 1.00 89.00 86 THR A O 1
ATOM 684 N N . THR A 1 87 ? 15.720 -2.281 -22.269 1.00 87.75 87 THR A N 1
ATOM 685 C CA . THR A 1 87 ? 14.489 -3.065 -22.137 1.00 87.75 87 THR A CA 1
ATOM 686 C C . THR A 1 87 ? 14.630 -4.181 -21.102 1.00 87.75 87 THR A C 1
ATOM 688 O O . THR A 1 87 ? 15.715 -4.736 -20.910 1.00 87.75 87 THR A O 1
ATOM 691 N N . LEU A 1 88 ? 13.506 -4.611 -20.528 1.00 89.00 88 LEU A N 1
ATOM 692 C CA . LEU A 1 88 ? 13.433 -5.810 -19.693 1.00 89.00 88 LEU A CA 1
ATOM 693 C C . LEU A 1 88 ? 13.253 -7.064 -20.564 1.00 89.00 88 LEU A C 1
ATOM 695 O O . LEU A 1 88 ? 12.173 -7.322 -21.091 1.00 89.00 88 LEU A O 1
ATOM 699 N N . PHE A 1 89 ? 14.315 -7.855 -20.735 1.00 87.62 89 PHE A N 1
ATOM 700 C CA . PHE A 1 89 ? 14.248 -9.092 -21.517 1.00 87.62 89 PHE A CA 1
ATOM 701 C C . PHE A 1 89 ? 13.498 -10.206 -20.768 1.00 87.62 89 PHE A C 1
ATOM 703 O O . PHE A 1 89 ? 13.695 -10.413 -19.570 1.00 87.62 89 PHE A O 1
ATOM 710 N N . GLY A 1 90 ? 12.681 -10.972 -21.498 1.00 91.12 90 GLY A N 1
ATOM 711 C CA . GLY A 1 90 ? 11.985 -12.149 -20.967 1.00 91.12 90 GLY A CA 1
ATOM 712 C C . GLY A 1 90 ? 10.714 -11.846 -20.167 1.00 91.12 90 GLY A C 1
ATOM 713 O O . GLY A 1 90 ? 10.172 -12.759 -19.550 1.00 91.12 90 GLY A O 1
ATOM 714 N N . VAL A 1 91 ? 10.231 -10.601 -20.187 1.00 94.25 91 VAL A N 1
ATOM 715 C CA . VAL A 1 91 ? 8.952 -10.186 -19.587 1.00 94.25 91 VAL A CA 1
ATOM 716 C C . VAL A 1 91 ? 8.079 -9.468 -20.625 1.00 94.25 91 VAL A C 1
ATOM 718 O O . VAL A 1 91 ? 8.598 -9.021 -21.652 1.00 94.25 91 VAL A O 1
ATOM 721 N N . PRO A 1 92 ? 6.755 -9.359 -20.412 1.00 95.56 92 PRO A N 1
ATOM 722 C CA . PRO A 1 92 ? 5.872 -8.638 -21.325 1.00 95.56 92 PRO A CA 1
ATOM 723 C C . PRO A 1 92 ? 6.296 -7.175 -21.522 1.00 95.56 92 PRO A C 1
ATOM 725 O O . PRO A 1 92 ? 6.647 -6.496 -20.562 1.00 95.56 92 PRO A O 1
ATOM 728 N N . ASN A 1 93 ? 6.157 -6.641 -22.743 1.00 92.44 93 ASN A N 1
ATOM 729 C CA . ASN A 1 93 ? 6.458 -5.227 -23.040 1.00 92.44 93 ASN A CA 1
ATOM 730 C C . ASN A 1 93 ? 5.685 -4.247 -22.142 1.00 92.44 93 ASN A C 1
ATOM 732 O O . ASN A 1 93 ? 6.153 -3.140 -21.878 1.00 92.44 93 ASN A O 1
ATOM 736 N N . PHE A 1 94 ? 4.514 -4.665 -21.652 1.00 95.81 94 PHE A N 1
ATOM 737 C CA . PHE A 1 94 ? 3.709 -3.879 -20.727 1.00 95.81 94 PHE A CA 1
ATOM 738 C C . PHE A 1 94 ? 4.449 -3.560 -19.417 1.00 95.81 94 PHE A C 1
ATOM 740 O O . PHE A 1 94 ? 4.204 -2.523 -18.821 1.00 95.81 94 PHE A O 1
ATOM 747 N N . TYR A 1 95 ? 5.410 -4.385 -18.993 1.00 96.50 95 TYR A N 1
ATOM 748 C CA . TYR A 1 95 ? 6.199 -4.144 -17.781 1.00 96.50 95 TYR A CA 1
ATOM 749 C C . TYR A 1 95 ? 7.107 -2.924 -17.930 1.00 96.50 95 TYR A C 1
ATOM 751 O O . TYR A 1 95 ? 7.181 -2.077 -17.045 1.00 96.50 95 TYR A O 1
ATOM 759 N N . HIS A 1 96 ? 7.768 -2.808 -19.081 1.00 93.38 96 HIS A N 1
ATOM 760 C CA . HIS A 1 96 ? 8.585 -1.640 -19.385 1.00 93.38 96 HIS A CA 1
ATOM 761 C C . HIS A 1 96 ? 7.714 -0.393 -19.598 1.00 93.38 96 HIS A C 1
ATOM 763 O O . HIS A 1 96 ? 8.066 0.691 -19.143 1.00 93.38 96 HIS A O 1
ATOM 769 N N . TYR A 1 97 ? 6.531 -0.553 -20.205 1.00 94.94 97 TYR A N 1
ATOM 770 C CA . TYR A 1 97 ? 5.536 0.521 -20.267 1.00 94.94 97 TYR A CA 1
ATOM 771 C C . TYR A 1 97 ? 5.135 1.009 -18.866 1.00 94.94 97 TYR A C 1
ATOM 773 O O . TYR A 1 97 ? 5.138 2.218 -18.634 1.00 94.94 97 TYR A O 1
ATOM 781 N N . ILE A 1 98 ? 4.868 0.090 -17.925 1.00 97.06 98 ILE A N 1
ATOM 782 C CA . ILE A 1 98 ? 4.570 0.440 -16.533 1.00 97.06 98 ILE A CA 1
ATOM 783 C C . ILE A 1 98 ? 5.693 1.299 -15.960 1.00 97.06 98 ILE A C 1
ATOM 785 O O . ILE A 1 98 ? 5.430 2.358 -15.398 1.00 97.06 98 ILE A O 1
ATOM 789 N N . GLU A 1 99 ? 6.937 0.862 -16.112 1.00 94.81 99 GLU A N 1
ATOM 790 C CA . GLU A 1 99 ? 8.102 1.533 -15.545 1.00 94.81 99 GLU A CA 1
ATOM 791 C C . GLU A 1 99 ? 8.295 2.957 -16.092 1.00 94.81 99 GLU A C 1
ATOM 793 O O . GLU A 1 99 ? 8.431 3.899 -15.309 1.00 94.81 99 GLU A O 1
ATOM 798 N N . LEU A 1 100 ? 8.205 3.144 -17.413 1.00 93.69 100 LEU A N 1
ATOM 799 C CA . LEU A 1 100 ? 8.339 4.460 -18.050 1.00 93.69 100 LEU A CA 1
ATOM 800 C C . LEU A 1 100 ? 7.216 5.424 -17.640 1.00 93.69 100 LEU A C 1
ATOM 802 O O . LEU A 1 100 ? 7.467 6.592 -17.337 1.00 93.69 100 LEU A O 1
ATOM 806 N N . GLN A 1 101 ? 5.968 4.948 -17.605 1.00 96.00 101 GLN A N 1
ATOM 807 C CA . GLN A 1 101 ? 4.843 5.774 -17.159 1.00 96.00 101 GLN A CA 1
ATOM 808 C C . GLN A 1 101 ? 4.926 6.086 -15.660 1.00 96.00 101 GLN A C 1
ATOM 810 O O . GLN A 1 101 ? 4.613 7.201 -15.246 1.00 96.00 101 GLN A O 1
ATOM 815 N N . SER A 1 102 ? 5.406 5.141 -14.850 1.00 96.06 102 SER A N 1
ATOM 816 C CA . SER A 1 102 ? 5.647 5.349 -13.418 1.00 96.06 102 SER A CA 1
ATOM 817 C C . SER A 1 102 ? 6.683 6.443 -13.180 1.00 96.06 102 SER A C 1
ATOM 819 O O . SER A 1 102 ? 6.468 7.322 -12.345 1.00 96.06 102 SER A O 1
ATOM 821 N N . LEU A 1 103 ? 7.777 6.440 -13.949 1.00 93.19 103 LEU A N 1
ATOM 822 C CA . LEU A 1 103 ? 8.788 7.493 -13.903 1.00 93.19 103 LEU A CA 1
ATOM 823 C C . LEU A 1 103 ? 8.183 8.857 -14.262 1.00 93.19 103 LEU A C 1
ATOM 825 O O . LEU A 1 103 ? 8.294 9.804 -13.486 1.00 93.19 103 LEU A O 1
ATOM 829 N N . SER A 1 104 ? 7.466 8.938 -15.386 1.00 93.06 104 SER A N 1
ATOM 830 C CA . SER A 1 104 ? 6.895 10.198 -15.876 1.00 93.06 104 SER A CA 1
ATOM 831 C C . SER A 1 104 ? 5.799 10.777 -14.974 1.00 93.06 104 SER A C 1
ATOM 833 O O . SER A 1 104 ? 5.728 11.994 -14.808 1.00 93.06 104 SER A O 1
ATOM 835 N N . LEU A 1 105 ? 4.927 9.935 -14.413 1.00 95.75 105 LEU A N 1
ATOM 836 C CA . LEU A 1 105 ? 3.740 10.384 -13.680 1.00 95.75 105 LEU A CA 1
ATOM 837 C C . LEU A 1 105 ? 3.960 10.422 -12.160 1.00 95.75 105 LEU A C 1
ATOM 839 O O . LEU A 1 105 ? 3.401 11.283 -11.478 1.00 95.75 105 LEU A O 1
ATOM 843 N N . PHE A 1 106 ? 4.755 9.506 -11.610 1.00 94.94 106 PHE A N 1
ATOM 844 C CA . PHE A 1 106 ? 4.899 9.306 -10.161 1.00 94.94 106 PHE A CA 1
ATOM 845 C C . PHE A 1 106 ? 6.322 9.547 -9.652 1.00 94.94 106 PHE A C 1
ATOM 847 O O . PHE A 1 106 ? 6.540 9.485 -8.446 1.00 94.94 106 PHE A O 1
ATOM 854 N N . GLY A 1 107 ? 7.274 9.850 -10.538 1.00 92.31 107 GLY A N 1
ATOM 855 C CA . GLY A 1 107 ? 8.680 10.024 -10.173 1.00 92.31 107 GLY A CA 1
ATOM 856 C C . GLY A 1 107 ? 9.427 8.705 -9.969 1.00 92.31 107 GLY A C 1
ATOM 857 O O . GLY A 1 107 ? 10.541 8.721 -9.465 1.00 92.31 107 GLY A O 1
ATOM 858 N N . GLY A 1 108 ? 8.836 7.567 -10.346 1.00 94.12 108 GLY A N 1
ATOM 859 C CA . GLY A 1 108 ? 9.503 6.268 -10.314 1.00 94.12 108 GLY A CA 1
ATOM 860 C C . GLY A 1 108 ? 8.559 5.101 -10.039 1.00 94.12 108 GLY A C 1
ATOM 861 O O . GLY A 1 108 ? 7.397 5.276 -9.668 1.00 94.12 108 GLY A O 1
ATOM 862 N N . LEU A 1 109 ? 9.088 3.886 -10.195 1.00 96.81 109 LEU A N 1
ATOM 863 C CA . LEU A 1 109 ? 8.341 2.646 -9.974 1.00 96.81 109 LEU A CA 1
ATOM 864 C C . LEU A 1 109 ? 7.922 2.458 -8.508 1.00 96.81 109 LEU A C 1
ATOM 866 O O . LEU A 1 109 ? 6.798 2.037 -8.252 1.00 96.81 109 LEU A O 1
ATOM 870 N N . LEU A 1 110 ? 8.799 2.771 -7.545 1.00 97.12 110 LEU A N 1
ATOM 871 C CA . LEU A 1 110 ? 8.506 2.559 -6.123 1.00 97.12 110 LEU A CA 1
ATOM 872 C C . LEU A 1 110 ? 7.389 3.492 -5.608 1.00 97.12 110 LEU A C 1
ATOM 874 O O . LEU A 1 110 ? 6.424 2.972 -5.042 1.00 97.12 110 LEU A O 1
ATOM 878 N N . PRO A 1 111 ? 7.415 4.821 -5.863 1.00 96.56 111 PRO A N 1
ATOM 879 C CA . PRO A 1 111 ? 6.277 5.690 -5.554 1.00 96.56 111 PRO A CA 1
ATOM 880 C C . PRO A 1 111 ? 4.988 5.274 -6.271 1.00 96.56 111 PRO A C 1
ATOM 882 O O . PRO A 1 111 ? 3.913 5.305 -5.672 1.00 96.56 111 PRO A O 1
ATOM 885 N N . PHE A 1 112 ? 5.078 4.836 -7.534 1.00 97.81 112 PHE A N 1
ATOM 886 C CA . PHE A 1 112 ? 3.914 4.308 -8.244 1.00 97.81 112 PHE A CA 1
ATOM 887 C C . PHE A 1 112 ? 3.332 3.070 -7.557 1.00 97.81 112 PHE A C 1
ATOM 889 O O . PHE A 1 112 ? 2.119 2.976 -7.399 1.00 97.81 112 PHE A O 1
ATOM 896 N N . TRP A 1 113 ? 4.171 2.134 -7.111 1.00 98.00 113 TRP A N 1
ATOM 897 C CA . TRP A 1 113 ? 3.703 0.920 -6.447 1.00 98.00 113 TRP A CA 1
ATOM 898 C C . TRP A 1 113 ? 2.987 1.226 -5.121 1.00 98.00 113 TRP A C 1
ATOM 900 O O . TRP A 1 113 ? 1.972 0.595 -4.816 1.00 98.00 113 TRP A O 1
ATOM 910 N N . VAL A 1 114 ? 3.435 2.248 -4.380 1.00 97.69 114 VAL A N 1
ATOM 911 C CA . VAL A 1 114 ? 2.714 2.774 -3.204 1.00 97.69 114 VAL A CA 1
ATOM 912 C C . VAL A 1 114 ? 1.320 3.265 -3.589 1.00 97.69 114 VAL A C 1
ATOM 914 O O . VAL A 1 114 ? 0.333 2.835 -2.989 1.00 97.69 114 VAL A O 1
ATOM 917 N N . GLU A 1 115 ? 1.219 4.123 -4.608 1.00 97.31 115 GLU A N 1
ATOM 918 C CA . GLU A 1 115 ? -0.076 4.632 -5.082 1.00 97.31 115 GLU A CA 1
ATOM 919 C C . GLU A 1 115 ? -0.978 3.515 -5.605 1.00 97.31 115 GLU A C 1
ATOM 921 O O . GLU A 1 115 ? -2.181 3.521 -5.353 1.00 97.31 115 GLU A O 1
ATOM 926 N N . TYR A 1 116 ? -0.404 2.514 -6.270 1.00 97.62 116 TYR A N 1
ATOM 927 C CA . TYR A 1 116 ? -1.131 1.339 -6.727 1.00 97.62 116 TYR A CA 1
ATOM 928 C C . TYR A 1 116 ? -1.717 0.541 -5.560 1.00 97.62 116 TYR A C 1
ATOM 930 O O . TYR A 1 116 ? -2.906 0.225 -5.581 1.00 97.62 116 TYR A O 1
ATOM 938 N N . LYS A 1 117 ? -0.931 0.265 -4.510 1.00 96.81 117 LYS A N 1
ATOM 939 C CA . LYS A 1 117 ? -1.431 -0.429 -3.311 1.00 96.81 117 LYS A CA 1
ATOM 940 C C . LYS A 1 117 ? -2.526 0.369 -2.606 1.00 96.81 117 LYS A C 1
ATOM 942 O O . LYS A 1 117 ? -3.519 -0.217 -2.174 1.00 96.81 117 LYS A O 1
ATOM 947 N N . ARG A 1 118 ? -2.384 1.696 -2.526 1.00 95.81 118 ARG A N 1
ATOM 948 C CA . ARG A 1 118 ? -3.428 2.579 -1.986 1.00 95.81 118 ARG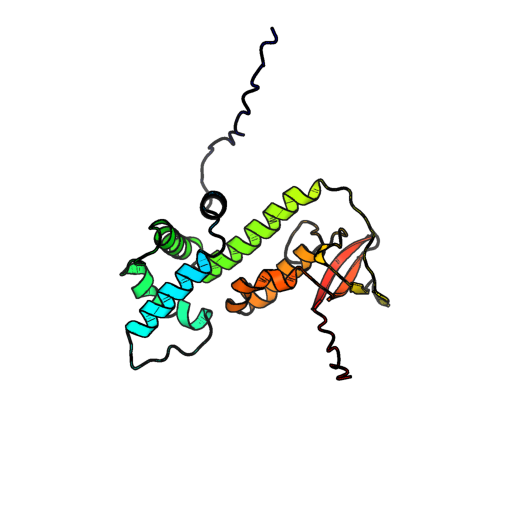 A CA 1
ATOM 949 C C . ARG A 1 118 ? -4.697 2.512 -2.836 1.00 95.81 118 ARG A C 1
ATOM 951 O O . ARG A 1 118 ? -5.786 2.344 -2.294 1.00 95.81 118 ARG A O 1
ATOM 958 N N . TYR A 1 119 ? -4.556 2.602 -4.156 1.00 95.06 119 TYR A N 1
ATOM 959 C CA . TYR A 1 119 ? -5.656 2.524 -5.114 1.00 95.06 119 TYR A CA 1
ATOM 960 C C . TYR A 1 119 ? -6.444 1.217 -4.976 1.00 95.06 119 TYR A C 1
ATOM 962 O O . TYR A 1 119 ? -7.664 1.262 -4.832 1.00 95.06 119 TYR A O 1
ATOM 970 N N . THR A 1 120 ? -5.767 0.064 -4.951 1.00 94.12 120 THR A N 1
ATOM 971 C CA . THR A 1 120 ? -6.442 -1.236 -4.811 1.00 94.12 120 THR A CA 1
ATOM 972 C C . THR A 1 120 ? -7.123 -1.385 -3.455 1.00 94.12 120 THR A C 1
ATOM 974 O O . THR A 1 120 ? -8.266 -1.821 -3.398 1.00 94.12 120 THR A O 1
ATOM 977 N N . LEU A 1 121 ? -6.477 -0.937 -2.373 1.00 93.44 121 LEU A N 1
ATOM 978 C CA . LEU A 1 121 ? -7.051 -0.983 -1.025 1.00 93.44 121 LEU A CA 1
ATOM 979 C C . LEU A 1 121 ? -8.362 -0.189 -0.932 1.00 93.44 121 LEU A C 1
ATOM 981 O O . LEU A 1 121 ? -9.331 -0.643 -0.321 1.00 93.44 121 LEU A O 1
ATOM 985 N N . LEU A 1 122 ? -8.406 0.996 -1.545 1.00 90.94 122 LEU A N 1
ATOM 986 C CA . LEU A 1 122 ? -9.611 1.823 -1.564 1.00 90.94 122 LEU A CA 1
ATOM 987 C C . LEU A 1 122 ? -10.682 1.263 -2.508 1.00 90.94 122 LEU A C 1
ATOM 989 O O . LEU A 1 122 ? -11.866 1.322 -2.175 1.00 90.94 122 LEU A O 1
ATOM 993 N N . LEU A 1 123 ? -10.287 0.688 -3.647 1.00 88.94 123 LEU A N 1
ATOM 994 C CA . LEU A 1 123 ? -11.208 0.029 -4.574 1.00 88.94 123 LEU A CA 1
ATOM 995 C C . LEU A 1 123 ? -11.926 -1.153 -3.905 1.00 88.94 123 LEU A C 1
ATOM 997 O O . LEU A 1 123 ? -13.154 -1.237 -3.968 1.00 88.94 123 LEU A O 1
ATOM 1001 N N . ASP A 1 124 ? -11.186 -2.006 -3.196 1.00 84.50 124 ASP A N 1
ATOM 1002 C CA . ASP A 1 124 ? -11.742 -3.143 -2.457 1.00 84.50 124 ASP A CA 1
ATOM 1003 C C . ASP A 1 124 ? -12.715 -2.679 -1.366 1.00 84.50 124 ASP A C 1
ATOM 1005 O O . ASP A 1 124 ? -13.782 -3.264 -1.163 1.00 84.50 124 ASP A O 1
ATOM 1009 N N . ASN A 1 125 ? -12.410 -1.562 -0.701 1.00 81.06 125 ASN A N 1
ATOM 1010 C CA . ASN A 1 125 ? -13.298 -0.991 0.304 1.00 81.06 125 ASN A CA 1
ATOM 1011 C C . ASN A 1 125 ? -14.639 -0.509 -0.275 1.00 81.06 125 ASN A C 1
ATOM 1013 O O . ASN A 1 125 ? -15.675 -0.647 0.380 1.00 81.06 125 ASN A O 1
ATOM 1017 N N . VAL A 1 126 ? -14.652 0.040 -1.496 1.00 79.00 126 VAL A N 1
ATOM 1018 C CA . VAL A 1 126 ? -15.908 0.425 -2.163 1.00 79.00 126 VAL A CA 1
ATOM 1019 C C . VAL A 1 126 ? -16.820 -0.791 -2.336 1.00 79.00 126 VAL A C 1
ATOM 1021 O O . VAL A 1 126 ? -18.023 -0.675 -2.113 1.00 79.00 126 VAL A O 1
ATOM 1024 N N . LEU A 1 127 ? -16.257 -1.961 -2.649 1.00 67.75 127 LEU A N 1
ATOM 1025 C CA . LEU A 1 127 ? -17.014 -3.211 -2.768 1.00 67.75 127 LEU A CA 1
ATOM 1026 C C . LEU A 1 127 ? -17.537 -3.700 -1.406 1.00 67.75 127 LEU A C 1
ATOM 1028 O O . LEU A 1 127 ? -18.668 -4.179 -1.309 1.00 67.75 127 LEU A O 1
ATOM 1032 N N . LEU A 1 128 ? -16.751 -3.527 -0.339 1.00 69.19 128 LEU A N 1
ATOM 1033 C CA . LEU A 1 128 ? -17.117 -3.933 1.024 1.00 69.19 128 LEU A CA 1
ATOM 1034 C C . LEU A 1 128 ? -18.141 -3.008 1.698 1.00 69.19 128 LEU A C 1
ATOM 1036 O O . LEU A 1 128 ? -18.799 -3.423 2.647 1.00 69.19 128 LEU A O 1
ATOM 1040 N N . LYS A 1 129 ? -18.339 -1.770 1.225 1.00 68.00 129 LYS A N 1
ATOM 1041 C CA . LYS A 1 129 ? -19.377 -0.858 1.756 1.00 68.00 129 LYS A CA 1
ATOM 1042 C C . LYS A 1 129 ? -20.799 -1.428 1.685 1.00 68.00 129 LYS A C 1
ATOM 1044 O O . LYS A 1 129 ? -21.686 -0.902 2.353 1.00 68.00 129 LYS A O 1
ATOM 1049 N N . TRP A 1 130 ? -21.035 -2.456 0.872 1.00 58.47 130 TRP A N 1
ATOM 1050 C CA . TRP A 1 130 ? -22.359 -3.048 0.670 1.00 58.47 130 TRP A CA 1
ATOM 1051 C C . TRP A 1 130 ? -22.642 -4.275 1.550 1.00 58.47 130 TRP A C 1
ATOM 1053 O O . TRP A 1 130 ? -23.738 -4.834 1.463 1.00 58.47 130 TRP A O 1
ATOM 1063 N N . SER A 1 131 ? -21.708 -4.695 2.413 1.00 59.69 131 SER A N 1
ATOM 1064 C CA . SER A 1 131 ? -21.982 -5.722 3.424 1.00 59.69 131 SER A CA 1
ATOM 1065 C C . SER A 1 131 ? -22.709 -5.131 4.641 1.00 59.69 131 SER A C 1
ATOM 1067 O O . SER A 1 131 ? -22.593 -3.945 4.959 1.00 59.69 131 SER A O 1
ATOM 1069 N N . LYS A 1 132 ? -23.518 -5.954 5.324 1.00 58.09 132 LYS A N 1
ATOM 1070 C CA . LYS A 1 132 ? -24.136 -5.552 6.596 1.00 58.09 132 LYS A CA 1
ATOM 1071 C C . LYS A 1 132 ? -23.029 -5.312 7.616 1.00 58.09 132 LYS A C 1
ATOM 1073 O O . LYS A 1 132 ? -22.191 -6.178 7.803 1.00 58.09 132 LYS A O 1
ATOM 1078 N N . GLN A 1 133 ? -23.068 -4.167 8.286 1.00 64.50 133 GLN A N 1
ATOM 1079 C CA . GLN A 1 133 ? -22.126 -3.842 9.350 1.00 64.50 133 GLN A CA 1
ATOM 1080 C C . GLN A 1 133 ? -22.436 -4.699 10.582 1.00 64.50 133 GLN A C 1
ATOM 1082 O O . GLN A 1 133 ? -23.513 -4.565 11.169 1.00 64.50 133 GLN A O 1
ATOM 1087 N N . SER A 1 134 ? -21.511 -5.576 10.965 1.00 65.94 134 SER A N 1
ATOM 1088 C CA . SER A 1 134 ? -21.501 -6.202 12.283 1.00 65.94 134 SER A CA 1
ATOM 1089 C C . SER A 1 134 ? -20.580 -5.435 13.228 1.00 65.94 134 SER A C 1
ATOM 1091 O O . SER A 1 134 ? -19.470 -5.047 12.869 1.00 65.94 134 SER A O 1
ATOM 1093 N N . GLU A 1 135 ? -21.014 -5.243 14.473 1.00 68.25 135 GLU A N 1
ATOM 1094 C CA . GLU A 1 135 ? -20.142 -4.731 15.539 1.00 68.25 135 GLU A CA 1
ATOM 1095 C C . GLU A 1 135 ? -19.339 -5.840 16.236 1.00 68.25 135 GLU A C 1
ATOM 1097 O O . GLU A 1 135 ? -18.583 -5.567 17.171 1.00 68.25 135 GLU A O 1
ATOM 1102 N N . GLN A 1 136 ? -19.499 -7.099 15.817 1.00 68.00 136 GLN A N 1
ATOM 1103 C CA . GLN A 1 136 ? -18.832 -8.225 16.461 1.00 68.00 136 GLN A CA 1
ATOM 1104 C C . GLN A 1 136 ? -17.381 -8.337 16.009 1.00 68.00 136 GLN A C 1
ATOM 1106 O O . GLN A 1 136 ? -17.084 -8.764 14.899 1.00 68.00 136 GLN A O 1
ATOM 1111 N N . ALA A 1 137 ? -16.481 -8.012 16.933 1.00 73.19 137 ALA A N 1
ATOM 1112 C CA . ALA A 1 137 ? -15.073 -8.356 16.845 1.00 73.19 137 ALA A CA 1
ATOM 1113 C C . ALA A 1 137 ? -14.768 -9.593 17.692 1.00 73.19 137 ALA A C 1
ATOM 1115 O O . ALA A 1 137 ? -15.324 -9.779 18.779 1.00 73.19 137 ALA A O 1
ATOM 1116 N N . ALA A 1 138 ? -13.817 -10.406 17.229 1.00 84.62 138 ALA A N 1
ATOM 1117 C CA . ALA A 1 138 ? -13.190 -11.454 18.029 1.00 84.62 138 ALA A CA 1
ATOM 1118 C C . ALA A 1 138 ? -12.218 -10.826 19.049 1.00 84.62 138 ALA A C 1
ATOM 1120 O O . ALA A 1 138 ? -10.994 -10.903 18.916 1.00 84.62 138 ALA A O 1
ATOM 1121 N N . LEU A 1 139 ? -12.783 -10.129 20.033 1.00 90.12 139 LEU A N 1
ATOM 1122 C CA . LEU A 1 139 ? -12.058 -9.376 21.046 1.00 90.12 139 LEU A CA 1
ATOM 1123 C C . LEU A 1 139 ? -11.500 -10.313 22.126 1.00 90.12 139 LEU A C 1
ATOM 1125 O O . LEU A 1 139 ? -12.240 -11.075 22.746 1.00 90.12 139 LEU A O 1
ATOM 1129 N N . LEU A 1 140 ? -10.198 -10.218 22.384 1.00 91.62 140 LEU A N 1
ATOM 1130 C CA . LEU A 1 140 ? -9.512 -10.952 23.450 1.00 91.62 140 LEU A CA 1
ATOM 1131 C C . LEU A 1 140 ? -9.385 -10.125 24.732 1.00 91.62 140 LEU A C 1
ATOM 1133 O O . LEU A 1 140 ? -9.427 -10.676 25.829 1.00 91.62 140 LEU A O 1
ATOM 1137 N N . ALA A 1 141 ? -9.214 -8.809 24.600 1.00 93.06 141 ALA A N 1
ATOM 1138 C CA . ALA A 1 141 ? -9.150 -7.876 25.719 1.00 93.06 141 ALA A CA 1
ATOM 1139 C C . ALA A 1 141 ? -9.539 -6.467 25.264 1.00 93.06 141 ALA A C 1
ATOM 1141 O O . ALA A 1 141 ? -9.290 -6.100 24.118 1.00 93.06 141 ALA A O 1
ATOM 1142 N N . ARG A 1 142 ? -10.099 -5.668 26.177 1.00 95.38 142 ARG A N 1
ATOM 1143 C CA . ARG A 1 142 ? -10.412 -4.249 25.969 1.00 95.38 142 ARG A CA 1
ATOM 1144 C C . ARG A 1 142 ? -10.141 -3.464 27.241 1.00 95.38 142 ARG A C 1
ATOM 1146 O O . ARG A 1 142 ? -10.423 -3.945 28.336 1.00 95.38 142 ARG A O 1
ATOM 1153 N N . CYS A 1 143 ? -9.612 -2.263 27.075 1.00 94.81 143 CYS A N 1
ATOM 1154 C CA . CYS A 1 143 ? -9.350 -1.310 28.138 1.00 94.81 143 CYS A CA 1
ATOM 1155 C C . CYS A 1 143 ? -9.776 0.081 27.661 1.00 94.81 143 CYS A C 1
ATOM 1157 O O . CYS A 1 143 ? -9.336 0.533 26.603 1.00 94.81 143 CYS A O 1
ATOM 1159 N N . GLU A 1 144 ? -10.638 0.741 28.428 1.00 94.94 144 GLU A N 1
ATOM 1160 C CA . GLU A 1 144 ? -10.982 2.146 28.207 1.00 94.94 144 GLU A CA 1
ATOM 1161 C C . GLU A 1 144 ? -9.967 3.018 28.944 1.00 94.94 144 GLU A C 1
ATOM 1163 O O . GLU A 1 144 ? -9.607 2.744 30.091 1.00 94.94 144 GLU A O 1
ATOM 1168 N N . LEU A 1 145 ? -9.470 4.033 28.252 1.00 93.69 145 LEU A N 1
ATOM 1169 C CA . LEU A 1 145 ? -8.473 4.976 28.732 1.00 93.69 145 LEU A CA 1
ATOM 1170 C C . LEU A 1 145 ? -9.113 6.366 28.853 1.00 93.69 145 LEU A C 1
ATOM 1172 O O . LEU A 1 145 ? -10.269 6.583 28.485 1.00 93.69 145 LEU A O 1
ATOM 1176 N N . GLU A 1 146 ? -8.357 7.319 29.389 1.00 92.38 146 GLU A N 1
ATOM 1177 C CA . GLU A 1 146 ? -8.787 8.717 29.465 1.00 92.38 146 GLU A CA 1
ATOM 1178 C C . GLU A 1 146 ? -8.990 9.321 28.058 1.00 92.38 146 GLU A C 1
ATOM 1180 O O . GLU A 1 146 ? -8.527 8.776 27.054 1.00 92.38 146 GLU A O 1
ATOM 1185 N N . ASP A 1 147 ? -9.722 10.435 27.975 1.00 91.56 147 ASP A N 1
ATOM 1186 C CA . ASP A 1 147 ? -9.946 11.216 26.743 1.00 91.56 147 ASP A CA 1
ATOM 1187 C C . ASP A 1 147 ? -10.560 10.450 25.550 1.00 91.56 147 ASP A C 1
ATOM 1189 O O . ASP A 1 147 ? -10.359 10.800 24.381 1.00 91.56 147 ASP A O 1
ATOM 1193 N N . GLY A 1 148 ? -11.340 9.403 25.837 1.00 92.12 148 GLY A N 1
ATOM 1194 C CA . GLY A 1 148 ? -12.054 8.622 24.821 1.00 92.12 148 GLY A CA 1
ATOM 1195 C C . GLY A 1 148 ? -11.164 7.648 24.047 1.00 92.12 148 GLY A C 1
ATOM 1196 O O . GLY A 1 148 ? -11.578 7.127 23.010 1.00 92.12 148 GLY A O 1
ATOM 1197 N N . TYR A 1 149 ? -9.943 7.390 24.523 1.00 97.00 149 TYR A N 1
ATOM 1198 C CA . TYR A 1 149 ? -9.080 6.362 23.951 1.00 97.00 149 TYR A CA 1
ATOM 1199 C C . TYR A 1 149 ? -9.511 4.965 24.400 1.00 97.00 149 TYR A C 1
ATOM 1201 O O . TYR A 1 149 ? -9.860 4.730 25.555 1.00 97.00 149 TYR A O 1
ATOM 1209 N N . VAL A 1 150 ? -9.441 4.005 23.483 1.00 96.88 150 VAL A N 1
ATOM 1210 C CA . VAL A 1 150 ? -9.741 2.599 23.746 1.00 96.88 150 VAL A CA 1
ATOM 1211 C C . VAL A 1 150 ? -8.622 1.738 23.181 1.00 96.88 150 VAL A C 1
ATOM 1213 O O . VAL A 1 150 ? -8.252 1.851 22.011 1.00 96.88 150 VAL A O 1
ATOM 1216 N N . ALA A 1 151 ? -8.087 0.866 24.030 1.00 97.38 151 ALA A N 1
ATOM 1217 C CA . ALA A 1 151 ? -7.107 -0.138 23.660 1.00 97.38 151 ALA A CA 1
ATOM 1218 C C . ALA A 1 151 ? -7.779 -1.511 23.581 1.00 97.38 151 ALA A C 1
ATOM 1220 O O . ALA A 1 151 ? -8.475 -1.928 24.509 1.00 97.38 151 ALA A O 1
ATOM 1221 N N . GLU A 1 152 ? -7.548 -2.236 22.493 1.00 96.81 152 GLU A N 1
ATOM 1222 C CA . GLU A 1 152 ? -8.116 -3.564 22.275 1.00 96.81 152 GLU A CA 1
ATOM 1223 C C . GLU A 1 152 ? -7.063 -4.549 21.777 1.00 96.81 152 GLU A C 1
ATOM 1225 O O . GLU A 1 152 ? -6.139 -4.196 21.047 1.00 96.81 152 GLU A O 1
ATOM 1230 N N . LEU A 1 153 ? -7.232 -5.810 22.159 1.00 96.50 153 LEU A N 1
ATOM 1231 C CA . LEU A 1 153 ? -6.532 -6.939 21.568 1.00 96.50 153 LEU A CA 1
ATOM 1232 C C . LEU A 1 153 ? -7.539 -7.727 20.730 1.00 96.50 153 LEU A C 1
ATOM 1234 O O . LEU A 1 153 ? -8.468 -8.323 21.277 1.00 96.50 153 LEU A O 1
ATOM 1238 N N . VAL A 1 154 ? -7.359 -7.721 19.415 1.00 95.38 154 VAL A N 1
ATOM 1239 C CA . VAL A 1 154 ? -8.260 -8.348 18.440 1.00 95.38 154 VAL A CA 1
ATOM 1240 C C . VAL A 1 154 ? -7.576 -9.578 17.864 1.00 95.38 154 VAL A C 1
ATOM 1242 O O . VAL A 1 154 ? -6.442 -9.485 17.408 1.00 95.38 154 VAL A O 1
ATOM 1245 N N . GLN A 1 155 ? -8.245 -10.733 17.890 1.00 93.25 155 GLN A N 1
ATOM 1246 C CA . GLN A 1 155 ? -7.627 -12.005 17.506 1.00 93.25 155 GLN A CA 1
ATOM 1247 C C . GLN A 1 155 ? -7.324 -12.120 16.008 1.00 93.25 155 GLN A C 1
ATOM 1249 O O . GLN A 1 155 ? -6.280 -12.653 15.657 1.00 93.25 155 GLN A O 1
ATOM 1254 N N . ASN A 1 156 ? -8.245 -11.678 15.149 1.00 92.12 156 ASN A N 1
ATOM 1255 C CA . ASN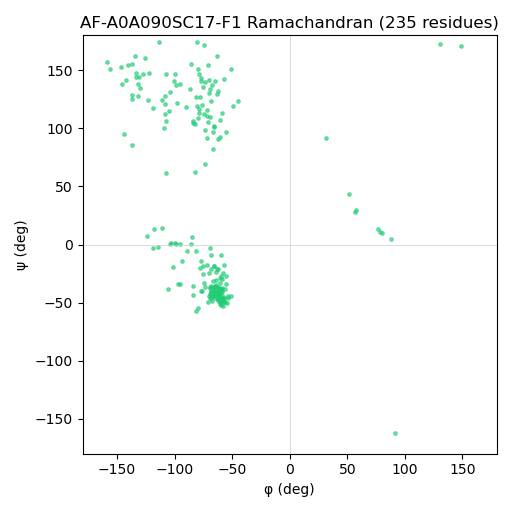 A 1 156 ? -8.147 -11.796 13.692 1.00 92.12 156 ASN A CA 1
ATOM 1256 C C . ASN A 1 156 ? -8.758 -10.543 13.057 1.00 92.12 156 ASN A C 1
ATOM 1258 O O . ASN A 1 156 ? -9.981 -10.465 12.902 1.00 92.12 156 ASN A O 1
ATOM 1262 N N . ILE A 1 157 ? -7.929 -9.549 12.739 1.00 94.12 157 ILE A N 1
ATOM 1263 C CA . ILE A 1 157 ? -8.410 -8.265 12.202 1.00 94.12 157 ILE A CA 1
ATOM 1264 C C . ILE A 1 157 ? -9.002 -8.376 10.795 1.00 94.12 157 ILE A C 1
ATOM 1266 O O . ILE A 1 157 ? -9.798 -7.528 10.404 1.00 94.12 157 ILE A O 1
ATOM 1270 N N . GLU A 1 158 ? -8.661 -9.423 10.042 1.00 92.69 158 GLU A N 1
ATOM 1271 C CA . GLU A 1 158 ? -9.210 -9.691 8.712 1.00 92.69 158 GLU A CA 1
ATOM 1272 C C . GLU A 1 158 ? -10.719 -9.974 8.739 1.00 92.69 158 GLU A C 1
ATOM 1274 O O . GLU A 1 158 ? -11.397 -9.761 7.739 1.00 92.69 158 GLU A O 1
ATOM 1279 N N . ASN A 1 159 ? -11.242 -10.414 9.890 1.00 90.06 159 ASN A N 1
ATOM 1280 C CA . ASN A 1 159 ? -12.658 -10.719 10.096 1.00 90.06 159 ASN A CA 1
ATOM 1281 C C . ASN A 1 159 ? -13.395 -9.616 10.875 1.00 90.06 159 ASN A C 1
ATOM 1283 O O . ASN A 1 159 ? -14.570 -9.780 11.200 1.00 90.06 159 ASN A O 1
ATOM 1287 N N . ASP A 1 160 ? -12.713 -8.526 11.238 1.00 91.19 160 ASP A N 1
ATOM 1288 C CA . ASP A 1 160 ? -13.317 -7.422 11.981 1.00 91.19 160 ASP A CA 1
ATOM 1289 C C . ASP A 1 160 ? -14.016 -6.455 11.014 1.00 91.19 160 ASP A C 1
ATOM 1291 O O . ASP A 1 160 ? -13.382 -5.695 10.279 1.00 91.19 160 ASP A O 1
ATOM 1295 N N . GLU A 1 161 ? -15.348 -6.498 11.014 1.00 88.56 161 GLU A N 1
ATOM 1296 C CA . GLU A 1 161 ? -16.197 -5.682 10.138 1.00 88.56 161 GLU A CA 1
ATOM 1297 C C . GLU A 1 161 ? -16.403 -4.247 10.652 1.00 88.56 161 GLU A C 1
ATOM 1299 O O . GLU A 1 161 ? -17.003 -3.417 9.956 1.00 88.56 161 GLU A O 1
ATOM 1304 N N . ARG A 1 162 ? -15.910 -3.920 11.857 1.00 91.75 162 ARG A N 1
ATOM 1305 C CA . ARG A 1 162 ? -16.018 -2.564 12.403 1.00 91.75 162 ARG A CA 1
ATOM 1306 C C . ARG A 1 162 ? -15.205 -1.612 11.536 1.00 91.75 162 ARG A C 1
ATOM 1308 O O . ARG A 1 162 ? -14.098 -1.920 11.093 1.00 91.75 162 ARG A O 1
ATOM 1315 N N . ARG A 1 163 ? -15.762 -0.421 11.321 1.00 92.44 163 ARG A N 1
ATOM 1316 C CA . ARG A 1 163 ? -15.142 0.603 10.481 1.00 92.44 163 ARG A CA 1
ATOM 1317 C C . ARG A 1 163 ? -14.438 1.657 11.323 1.00 92.44 163 ARG A C 1
ATOM 1319 O O . ARG A 1 163 ? -14.956 2.088 12.352 1.00 92.44 163 ARG A O 1
ATOM 1326 N N . PHE A 1 164 ? -13.281 2.078 10.837 1.00 94.88 164 PHE A N 1
ATOM 1327 C CA . PHE A 1 164 ? -12.392 3.027 11.479 1.00 94.88 164 PHE A CA 1
ATOM 1328 C C . PHE A 1 164 ? -12.008 4.125 10.494 1.00 94.88 164 PHE A C 1
ATOM 1330 O O . PHE A 1 164 ? -11.667 3.856 9.342 1.00 94.88 164 PHE A O 1
ATOM 1337 N N . LEU A 1 165 ? -12.063 5.367 10.952 1.00 95.75 165 LEU A N 1
ATOM 1338 C CA . LEU A 1 165 ? -11.412 6.491 10.300 1.00 95.75 165 LEU A CA 1
ATOM 1339 C C . LEU A 1 165 ? -9.897 6.372 10.485 1.00 95.75 165 LEU A C 1
ATOM 1341 O O . LEU A 1 165 ? -9.412 5.778 11.451 1.00 95.75 165 LEU A O 1
ATOM 1345 N N . THR A 1 166 ? -9.150 6.969 9.566 1.00 95.31 166 THR A N 1
ATOM 1346 C CA . THR A 1 166 ? -7.700 7.149 9.684 1.00 95.31 166 THR A CA 1
ATOM 1347 C C . THR A 1 166 ? -7.369 8.581 9.287 1.00 95.31 166 THR A C 1
ATOM 1349 O O . THR A 1 166 ? -8.143 9.219 8.583 1.00 95.31 166 THR A O 1
ATOM 1352 N N . GLN A 1 167 ? -6.192 9.078 9.653 1.00 93.25 167 GLN A N 1
ATOM 1353 C CA . GLN A 1 167 ? -5.720 10.385 9.174 1.00 93.25 167 GLN A CA 1
ATOM 1354 C C . GLN A 1 167 ? -5.369 10.415 7.668 1.00 93.25 167 GLN A C 1
ATOM 1356 O O . GLN A 1 167 ? -4.972 11.455 7.155 1.00 93.25 167 GLN A O 1
ATOM 1361 N N . PHE A 1 168 ? -5.466 9.277 6.968 1.00 93.25 168 PHE A N 1
ATOM 1362 C CA . PHE A 1 168 ? -4.998 9.100 5.587 1.00 93.25 168 PHE A CA 1
ATOM 1363 C C . PHE A 1 168 ? -6.123 8.835 4.571 1.00 93.25 168 PHE A C 1
ATOM 1365 O O . PHE A 1 168 ? -5.863 8.678 3.369 1.00 93.25 168 PHE A O 1
ATOM 1372 N N . ALA A 1 169 ? -7.367 8.752 5.044 1.00 90.44 169 ALA A N 1
ATOM 1373 C CA . ALA A 1 169 ? -8.550 8.572 4.218 1.00 90.44 169 ALA A CA 1
ATOM 1374 C C . ALA A 1 169 ? -9.743 9.311 4.825 1.00 90.44 169 ALA A C 1
ATOM 1376 O O . ALA A 1 169 ? -9.986 9.218 6.026 1.00 90.44 169 ALA A O 1
ATOM 1377 N N . ASP A 1 170 ? -10.519 9.965 3.965 1.00 88.38 170 ASP A N 1
ATOM 1378 C CA . ASP A 1 170 ? -11.741 10.677 4.361 1.00 88.38 170 ASP A CA 1
ATOM 1379 C C . ASP A 1 170 ? -12.886 9.722 4.725 1.00 88.38 170 ASP A C 1
ATOM 1381 O O . ASP A 1 170 ? -13.865 10.102 5.365 1.00 88.38 170 ASP A O 1
ATOM 1385 N N . GLU A 1 171 ? -12.781 8.463 4.305 1.00 89.50 171 GLU A N 1
ATOM 1386 C CA . GLU A 1 171 ? -13.803 7.449 4.510 1.00 89.50 171 GLU A CA 1
ATOM 1387 C C . GLU A 1 171 ? -13.380 6.432 5.566 1.00 89.50 171 GLU A C 1
ATOM 1389 O O . GLU A 1 171 ? -12.213 6.048 5.662 1.00 89.50 171 GLU A O 1
ATOM 1394 N N . SER A 1 172 ? -14.357 5.916 6.315 1.00 91.81 172 SER A N 1
ATOM 1395 C CA . SER A 1 172 ? -14.106 4.823 7.248 1.00 91.81 172 SER A CA 1
ATOM 1396 C C . SER A 1 172 ? -13.806 3.518 6.504 1.00 91.81 172 SER A C 1
ATOM 1398 O O . SER A 1 172 ? -14.430 3.194 5.487 1.00 91.81 172 SER A O 1
ATOM 1400 N N . LEU A 1 173 ? -12.868 2.741 7.031 1.00 93.31 173 LEU A N 1
ATOM 1401 C CA . LEU A 1 173 ? -12.342 1.500 6.460 1.00 93.31 173 LEU A CA 1
ATOM 1402 C C . LEU A 1 173 ? -12.537 0.343 7.452 1.00 93.31 173 LEU A C 1
ATOM 1404 O O . LEU A 1 173 ? -12.444 0.588 8.654 1.00 93.31 173 LEU A O 1
ATOM 1408 N N . PRO A 1 174 ? -12.769 -0.906 7.006 1.00 93.31 174 PRO A N 1
ATOM 1409 C CA . PRO A 1 174 ? -12.633 -2.081 7.871 1.00 93.31 174 PRO A CA 1
ATOM 1410 C C . PRO A 1 174 ? -11.281 -2.080 8.592 1.00 93.31 174 PRO A C 1
ATOM 1412 O O . PRO A 1 174 ? -10.306 -1.558 8.045 1.00 93.31 174 PRO A O 1
ATOM 1415 N N . LEU A 1 175 ? -11.197 -2.669 9.787 1.00 94.62 175 LEU A N 1
ATOM 1416 C CA . LEU A 1 175 ? -9.982 -2.605 10.610 1.00 94.62 175 LEU A CA 1
ATOM 1417 C C . LEU A 1 175 ? -8.722 -3.066 9.859 1.00 94.62 175 LEU A C 1
ATOM 1419 O O . LEU A 1 175 ? -7.688 -2.401 9.919 1.00 94.62 175 LEU A O 1
ATOM 1423 N N . SER A 1 176 ? -8.817 -4.170 9.119 1.00 95.00 176 SER A N 1
ATOM 1424 C CA . SER A 1 176 ? -7.725 -4.701 8.295 1.00 95.00 176 SER A CA 1
ATOM 1425 C C . SER A 1 176 ? -7.243 -3.699 7.240 1.00 95.00 176 SER A C 1
ATOM 1427 O O . SER A 1 176 ? -6.038 -3.461 7.112 1.00 95.00 176 SER A O 1
ATOM 1429 N N . SER A 1 177 ? -8.166 -3.059 6.520 1.00 95.19 177 SER A N 1
ATOM 1430 C CA . SER A 1 177 ? -7.862 -2.030 5.522 1.00 95.19 177 SER A CA 1
ATOM 1431 C C . SER A 1 177 ? -7.326 -0.747 6.160 1.00 95.19 177 SER A C 1
ATOM 1433 O O . SER A 1 177 ? -6.360 -0.183 5.654 1.00 95.19 177 SER A O 1
ATOM 1435 N N . ALA A 1 178 ? -7.898 -0.302 7.283 1.00 95.69 178 ALA A N 1
ATOM 1436 C CA . ALA A 1 178 ? -7.431 0.867 8.026 1.00 95.69 178 ALA A CA 1
ATOM 1437 C C . ALA A 1 178 ? -5.984 0.677 8.503 1.00 95.69 178 ALA A C 1
ATOM 1439 O O . ALA A 1 178 ? -5.136 1.539 8.271 1.00 95.69 178 ALA A O 1
ATOM 1440 N N . ASN A 1 179 ? -5.680 -0.482 9.094 1.00 96.56 179 ASN A N 1
ATOM 1441 C CA . ASN A 1 179 ? -4.333 -0.814 9.546 1.00 96.56 179 ASN A CA 1
ATOM 1442 C C . ASN A 1 179 ? -3.334 -0.897 8.382 1.00 96.56 179 ASN A C 1
ATOM 1444 O O . ASN A 1 179 ? -2.225 -0.368 8.453 1.00 96.56 179 ASN A O 1
ATOM 1448 N N . THR A 1 180 ? -3.744 -1.526 7.280 1.00 96.50 180 THR A N 1
ATOM 1449 C CA . THR A 1 180 ? -2.912 -1.639 6.077 1.00 96.50 180 THR A CA 1
ATOM 1450 C C . THR A 1 180 ? -2.604 -0.269 5.478 1.00 96.50 180 THR A C 1
ATOM 1452 O O . THR A 1 180 ? -1.453 -0.000 5.137 1.00 96.50 180 THR A O 1
ATOM 1455 N N . LEU A 1 181 ? -3.601 0.621 5.401 1.00 96.50 181 LEU A N 1
ATOM 1456 C CA . LEU A 1 181 ? -3.411 1.988 4.921 1.00 96.50 181 LEU A CA 1
ATOM 1457 C C . LEU A 1 181 ? -2.468 2.776 5.832 1.00 96.50 181 LEU A C 1
ATOM 1459 O O . LEU A 1 181 ? -1.573 3.452 5.335 1.00 96.50 181 LEU A O 1
ATOM 1463 N N . MET A 1 182 ? -2.627 2.663 7.153 1.00 95.94 182 MET A N 1
ATOM 1464 C CA . MET A 1 182 ? -1.722 3.318 8.094 1.00 95.94 182 MET A CA 1
ATOM 1465 C C . MET A 1 182 ? -0.274 2.881 7.885 1.00 95.94 182 MET A C 1
ATOM 1467 O O . MET A 1 182 ? 0.586 3.744 7.761 1.00 95.94 182 MET A O 1
ATOM 1471 N N . ASN A 1 183 ? -0.005 1.576 7.785 1.00 95.62 183 ASN A N 1
ATOM 1472 C CA . ASN A 1 183 ? 1.351 1.065 7.563 1.00 95.62 183 ASN A CA 1
ATOM 1473 C C . ASN A 1 183 ? 1.921 1.460 6.193 1.00 95.62 183 ASN A C 1
ATOM 1475 O O . ASN A 1 183 ? 3.114 1.748 6.087 1.00 95.62 183 ASN A O 1
ATOM 1479 N N . LEU A 1 184 ? 1.084 1.488 5.152 1.00 97.06 184 LEU A N 1
ATOM 1480 C CA . LEU A 1 184 ? 1.480 1.955 3.824 1.00 97.06 184 LEU A CA 1
ATOM 1481 C C . LEU A 1 184 ? 1.932 3.422 3.868 1.00 97.06 184 LEU A C 1
ATOM 1483 O O . LEU A 1 184 ? 2.975 3.775 3.324 1.00 97.06 184 LEU A O 1
ATOM 1487 N N . GLU A 1 185 ? 1.170 4.277 4.540 1.00 95.75 185 GLU A N 1
ATOM 1488 C CA . GLU A 1 185 ? 1.445 5.712 4.588 1.00 95.75 185 GLU A CA 1
ATOM 1489 C C . GLU A 1 185 ? 2.603 6.055 5.536 1.00 95.75 185 GLU A C 1
ATOM 1491 O O . GLU A 1 185 ? 3.458 6.872 5.195 1.00 95.75 185 GLU A O 1
ATOM 1496 N N . THR A 1 186 ? 2.693 5.408 6.700 1.00 94.12 186 THR A N 1
ATOM 1497 C CA . THR A 1 186 ? 3.748 5.701 7.681 1.00 94.12 186 THR A CA 1
ATOM 1498 C C . THR A 1 186 ? 5.076 5.048 7.319 1.00 94.12 186 THR A C 1
ATOM 1500 O O . THR A 1 186 ? 6.081 5.742 7.218 1.00 94.12 186 THR A O 1
ATOM 1503 N N . PHE A 1 187 ? 5.123 3.735 7.098 1.00 94.19 187 PHE A N 1
ATOM 1504 C CA . PHE A 1 187 ? 6.395 3.041 6.888 1.00 94.19 187 PHE A CA 1
ATOM 1505 C C . PHE A 1 187 ? 6.864 3.123 5.441 1.00 94.19 187 PHE A C 1
ATOM 1507 O O . PHE A 1 187 ? 8.034 3.392 5.178 1.00 94.19 187 PHE A O 1
ATOM 1514 N N . VAL A 1 188 ? 5.962 2.925 4.483 1.00 96.00 188 VAL A N 1
ATOM 1515 C CA . VAL A 1 188 ? 6.386 2.868 3.083 1.00 96.00 188 VAL A CA 1
ATOM 1516 C C . V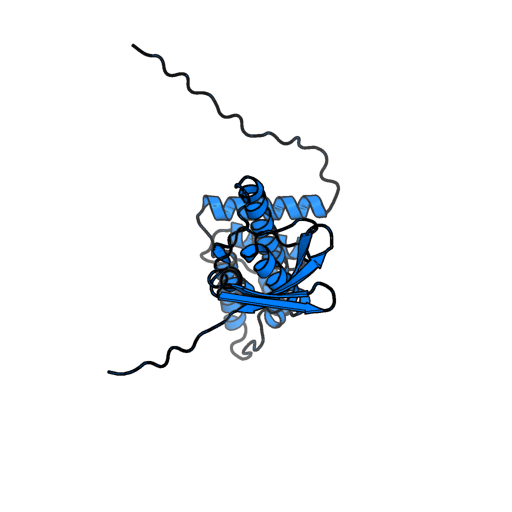AL A 1 188 ? 6.555 4.266 2.509 1.00 96.00 188 VAL A C 1
ATOM 1518 O O . VAL A 1 188 ? 7.641 4.604 2.048 1.00 96.00 188 VAL A O 1
ATOM 1521 N N . ARG A 1 189 ? 5.510 5.099 2.550 1.00 94.56 189 ARG A N 1
ATOM 1522 C CA . ARG A 1 189 ? 5.558 6.421 1.915 1.00 94.56 189 ARG A CA 1
ATOM 1523 C C . ARG A 1 189 ? 6.481 7.391 2.654 1.00 94.56 189 ARG A C 1
ATOM 1525 O O . ARG A 1 189 ? 7.300 8.035 2.008 1.00 94.56 189 ARG A O 1
ATOM 1532 N N . GLN A 1 190 ? 6.344 7.518 3.976 1.00 94.44 190 GLN A N 1
ATOM 1533 C CA . GLN A 1 190 ? 7.103 8.515 4.749 1.00 94.44 190 GLN A CA 1
ATOM 1534 C C . GLN A 1 190 ? 8.512 8.048 5.141 1.00 94.44 190 GLN A C 1
ATOM 1536 O O . GLN A 1 190 ? 9.414 8.878 5.184 1.00 94.44 190 GLN A O 1
ATOM 1541 N N . GLN A 1 191 ? 8.712 6.758 5.444 1.00 94.44 191 GLN A N 1
ATOM 1542 C CA . GLN A 1 191 ? 10.031 6.220 5.834 1.00 94.44 191 GLN A CA 1
ATOM 1543 C C . GLN A 1 191 ? 10.770 5.505 4.691 1.00 94.44 191 GLN A C 1
ATOM 1545 O O . GLN A 1 191 ? 11.874 5.004 4.900 1.00 94.44 191 GLN A O 1
ATOM 1550 N N . HIS A 1 192 ? 10.189 5.458 3.487 1.00 94.62 192 HIS A N 1
ATOM 1551 C CA . HIS A 1 192 ? 10.783 4.844 2.294 1.00 94.62 192 HIS A CA 1
ATOM 1552 C C . HIS A 1 192 ? 11.152 3.357 2.462 1.00 94.62 192 HIS A C 1
ATOM 1554 O O . HIS A 1 192 ? 12.074 2.853 1.818 1.00 94.62 192 HIS A O 1
ATOM 1560 N N . TRP A 1 193 ? 10.425 2.619 3.311 1.00 94.88 193 TRP A N 1
ATOM 1561 C CA . TRP A 1 193 ? 10.602 1.170 3.491 1.00 94.88 193 TRP A CA 1
ATOM 1562 C C . TRP A 1 193 ? 9.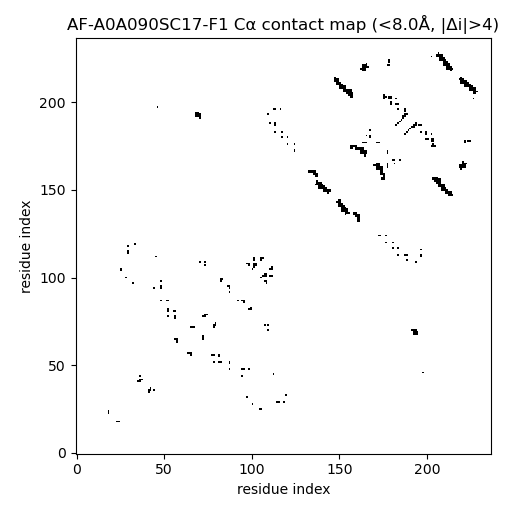859 0.381 2.406 1.00 94.88 193 TRP A C 1
ATOM 1564 O O . TRP A 1 193 ? 8.920 -0.371 2.678 1.00 94.88 193 TRP A O 1
ATOM 1574 N N . TYR A 1 194 ? 10.257 0.573 1.147 1.00 96.06 194 TYR A N 1
ATOM 1575 C CA . TYR A 1 194 ? 9.592 -0.022 -0.017 1.00 96.06 194 TYR A CA 1
ATOM 1576 C C . TYR A 1 194 ? 9.634 -1.551 -0.054 1.00 96.06 194 TYR A C 1
ATOM 1578 O O . TYR A 1 194 ? 8.765 -2.161 -0.674 1.00 96.06 194 TYR A O 1
ATOM 1586 N N . GLU A 1 195 ? 10.567 -2.195 0.647 1.00 93.88 195 GLU A N 1
ATOM 1587 C CA . GLU A 1 195 ? 10.612 -3.653 0.802 1.00 93.88 195 GLU A CA 1
ATOM 1588 C C . GLU A 1 195 ? 9.297 -4.208 1.367 1.00 93.88 195 GLU A C 1
ATOM 1590 O O . GLU A 1 195 ? 8.848 -5.287 0.970 1.00 93.88 195 GLU A O 1
ATOM 1595 N N . MET A 1 196 ? 8.633 -3.438 2.236 1.00 93.62 196 MET A N 1
ATOM 1596 C CA . MET A 1 196 ? 7.362 -3.829 2.843 1.00 93.62 196 MET A CA 1
ATOM 1597 C C . MET A 1 196 ? 6.215 -3.944 1.834 1.00 93.62 196 MET A C 1
ATOM 1599 O O . MET A 1 196 ? 5.226 -4.603 2.143 1.00 93.62 196 MET A O 1
ATOM 1603 N N . LEU A 1 197 ? 6.308 -3.353 0.635 1.00 94.75 197 LEU A N 1
ATOM 1604 C CA . LEU A 1 197 ? 5.226 -3.404 -0.361 1.00 94.75 197 LEU A CA 1
ATOM 1605 C C . LEU A 1 197 ? 4.881 -4.829 -0.802 1.00 94.75 197 LEU A C 1
ATOM 1607 O O . LEU A 1 197 ? 3.712 -5.125 -1.066 1.00 94.75 197 LEU A O 1
ATOM 1611 N N . SER A 1 198 ? 5.886 -5.705 -0.845 1.00 91.12 198 SER A N 1
ATOM 1612 C CA . SER A 1 198 ? 5.726 -7.122 -1.193 1.00 91.12 198 SER A CA 1
ATOM 1613 C C . SER A 1 198 ? 4.994 -7.931 -0.114 1.00 91.12 198 SER A C 1
ATOM 1615 O O . SER A 1 198 ? 4.329 -8.916 -0.429 1.00 91.12 198 SER A O 1
ATOM 1617 N N . GLU A 1 199 ? 5.046 -7.461 1.133 1.00 90.56 199 GLU A N 1
ATOM 1618 C CA . GLU A 1 199 ? 4.540 -8.137 2.333 1.00 90.56 199 GLU A CA 1
ATOM 1619 C C . GLU A 1 199 ? 3.417 -7.338 3.017 1.00 90.56 199 GLU A C 1
ATOM 1621 O O . GLU A 1 199 ? 3.047 -7.603 4.161 1.00 90.56 199 GLU A O 1
ATOM 1626 N N . LEU A 1 200 ? 2.857 -6.334 2.334 1.00 90.94 200 LEU A N 1
ATOM 1627 C CA . LEU A 1 200 ? 1.899 -5.402 2.930 1.00 90.94 200 LEU A CA 1
ATOM 1628 C C . LEU A 1 200 ? 0.636 -6.117 3.444 1.00 90.94 200 LEU A C 1
ATOM 1630 O O . LEU A 1 200 ? 0.051 -5.693 4.439 1.00 90.94 200 LEU A O 1
ATOM 1634 N N . GLU A 1 201 ? 0.270 -7.243 2.827 1.00 88.25 201 GLU A N 1
ATOM 1635 C CA . GLU A 1 201 ? -0.825 -8.119 3.261 1.00 88.25 201 GLU A CA 1
ATOM 1636 C C . GLU A 1 201 ? -0.639 -8.646 4.689 1.00 88.25 201 GLU A C 1
ATOM 1638 O O . GLU A 1 201 ? -1.619 -8.916 5.374 1.00 88.25 201 GLU A O 1
ATOM 1643 N N . LEU A 1 202 ? 0.588 -8.725 5.215 1.00 89.69 202 LEU A N 1
ATOM 1644 C CA . LEU A 1 202 ? 0.806 -9.069 6.623 1.00 89.69 202 LEU A CA 1
ATOM 1645 C C . LEU A 1 202 ? 0.196 -8.038 7.580 1.00 89.69 202 LEU A C 1
ATOM 1647 O O . LEU A 1 202 ? -0.051 -8.373 8.738 1.00 89.69 202 LEU A O 1
ATOM 1651 N N . SER A 1 203 ? -0.058 -6.812 7.116 1.00 91.75 203 SER A N 1
ATOM 1652 C CA . SER A 1 203 ? -0.746 -5.776 7.889 1.00 91.75 203 SER A CA 1
ATOM 1653 C C . SER A 1 203 ? -2.260 -5.984 7.949 1.00 91.75 203 SER A C 1
ATOM 1655 O O . SER A 1 203 ? -2.910 -5.358 8.775 1.00 91.75 203 SER A O 1
ATOM 1657 N N . SER A 1 204 ? -2.851 -6.839 7.114 1.00 93.00 204 SER A N 1
ATOM 1658 C CA . SER A 1 204 ? -4.307 -7.005 7.063 1.00 93.00 204 SER A CA 1
ATOM 1659 C C . SER A 1 204 ? -4.822 -8.216 7.842 1.00 93.00 204 SER A C 1
ATOM 1661 O O . SER A 1 204 ? -6.031 -8.431 7.854 1.00 93.00 204 SER A O 1
ATOM 1663 N N . ASN A 1 205 ? -3.946 -9.002 8.487 1.00 94.00 205 ASN A N 1
ATOM 1664 C CA . ASN A 1 205 ? -4.318 -10.282 9.094 1.00 94.00 205 ASN A CA 1
ATOM 1665 C C . ASN A 1 205 ? -3.668 -10.590 10.451 1.00 94.00 205 ASN A C 1
ATOM 1667 O O . ASN A 1 205 ? -2.536 -10.196 10.744 1.00 94.00 205 ASN A O 1
ATOM 1671 N N . GLY A 1 206 ? -4.372 -11.421 11.221 1.00 93.94 206 GLY A N 1
ATOM 1672 C CA . GLY A 1 206 ? -3.922 -12.016 12.472 1.00 93.94 206 GLY A CA 1
ATOM 1673 C C . GLY A 1 206 ? -4.276 -11.200 13.713 1.00 93.94 206 GLY A C 1
ATOM 1674 O O . GLY A 1 206 ? -5.151 -10.330 13.693 1.00 93.94 206 GLY A O 1
ATOM 1675 N N . GLU A 1 207 ? -3.576 -11.507 14.809 1.00 95.38 207 GLU A N 1
ATOM 1676 C CA . GLU A 1 207 ? -3.807 -10.893 16.117 1.00 95.38 207 GLU A CA 1
ATOM 1677 C C . GLU A 1 207 ? -3.111 -9.541 16.207 1.00 95.38 207 GLU A C 1
ATOM 1679 O O . GLU A 1 207 ? -1.906 -9.435 15.971 1.00 95.38 207 GLU A O 1
ATOM 1684 N N . HIS A 1 208 ? -3.863 -8.508 16.570 1.00 96.56 208 HIS A N 1
ATOM 1685 C CA . HIS A 1 208 ? -3.351 -7.153 16.694 1.00 96.56 208 HIS A CA 1
ATOM 1686 C C . HIS A 1 208 ? -3.777 -6.522 18.009 1.00 96.56 208 HIS A C 1
ATOM 1688 O O . HIS A 1 208 ? -4.935 -6.596 18.423 1.00 96.56 208 HIS A O 1
ATOM 1694 N N . PHE A 1 209 ? -2.831 -5.824 18.623 1.00 96.75 209 PHE A N 1
ATOM 1695 C CA . PHE A 1 209 ? -3.154 -4.731 19.517 1.00 96.75 209 PHE A CA 1
ATOM 1696 C C . PHE A 1 209 ? -3.570 -3.526 18.671 1.00 96.75 209 PHE A C 1
ATOM 1698 O O . PHE A 1 209 ? -2.909 -3.215 17.675 1.00 96.75 209 PHE A O 1
ATOM 1705 N N . ILE A 1 210 ? -4.646 -2.850 19.056 1.00 97.12 210 ILE A N 1
ATOM 1706 C CA . ILE A 1 210 ? -5.108 -1.615 18.425 1.00 97.12 210 ILE A CA 1
ATOM 1707 C C . ILE A 1 210 ? -5.375 -0.557 19.492 1.00 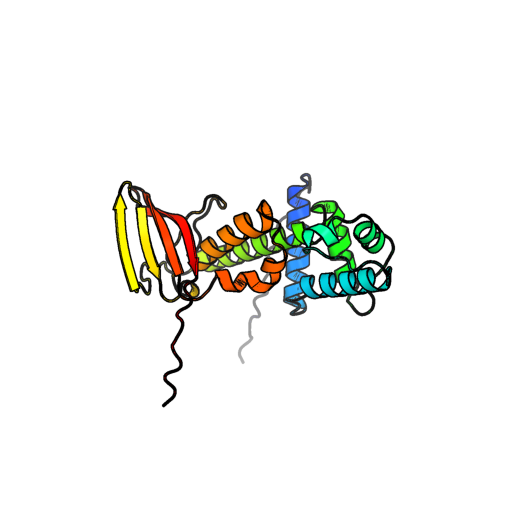97.12 210 ILE A C 1
ATOM 1709 O O . ILE A 1 210 ? -5.853 -0.860 20.586 1.00 97.12 210 ILE A O 1
ATOM 1713 N N . LEU A 1 211 ? -5.083 0.690 19.147 1.00 97.62 211 LEU A N 1
ATOM 1714 C CA . LEU A 1 211 ? -5.448 1.873 19.908 1.00 97.62 211 LEU A CA 1
ATOM 1715 C C . LEU A 1 211 ? -6.251 2.781 18.985 1.00 97.62 211 LEU A C 1
ATOM 1717 O O . LEU A 1 211 ? -5.776 3.152 17.908 1.00 97.62 211 LEU A O 1
ATOM 1721 N N . TYR A 1 212 ? -7.453 3.147 19.403 1.00 97.25 212 TYR A N 1
ATOM 1722 C CA . TYR A 1 212 ? -8.299 4.072 18.662 1.00 97.25 212 TYR A CA 1
ATOM 1723 C C . TYR A 1 212 ? -8.949 5.077 19.610 1.00 97.25 212 TYR A C 1
ATOM 1725 O O . TYR A 1 212 ? -9.111 4.806 20.798 1.00 97.25 212 TYR A O 1
ATOM 1733 N N . GLN A 1 213 ? -9.313 6.239 19.082 1.00 96.94 213 GLN A N 1
ATOM 1734 C CA . GLN A 1 213 ? -10.123 7.219 19.798 1.00 96.94 213 GLN A CA 1
ATOM 1735 C C . GLN A 1 213 ? -11.577 7.080 19.355 1.00 96.94 213 GLN A C 1
ATOM 1737 O O . GLN A 1 213 ? -11.840 6.903 18.163 1.00 96.94 213 GLN A O 1
ATOM 1742 N N . GLN A 1 214 ? -12.506 7.139 20.303 1.00 95.12 214 GLN A N 1
ATOM 1743 C CA . GLN A 1 214 ? -13.936 7.149 20.034 1.00 95.12 214 GLN A CA 1
ATOM 1744 C C . GLN A 1 214 ? -14.518 8.517 20.386 1.00 95.12 214 GLN A C 1
ATOM 1746 O O . GLN A 1 214 ? -14.358 8.987 21.512 1.00 95.12 214 GLN A O 1
ATOM 1751 N N . ASP A 1 215 ? -15.175 9.159 19.422 1.00 92.81 215 ASP A N 1
ATOM 1752 C CA . ASP A 1 215 ? -15.873 10.419 19.670 1.00 92.81 215 ASP A CA 1
ATOM 1753 C C . ASP A 1 215 ? -17.255 10.192 20.316 1.00 92.81 215 ASP A C 1
ATOM 1755 O O . ASP A 1 215 ? -17.735 9.064 20.466 1.00 92.81 215 ASP A O 1
ATOM 1759 N N . ASN A 1 216 ? -17.918 11.288 20.695 1.00 90.38 216 ASN A N 1
ATOM 1760 C CA . ASN A 1 216 ? -19.251 11.247 21.308 1.00 90.38 216 ASN A CA 1
ATOM 1761 C C . ASN A 1 216 ? -20.345 10.723 20.358 1.00 90.38 216 ASN A C 1
ATOM 1763 O O . ASN A 1 216 ? -21.420 10.343 20.819 1.00 90.38 216 ASN A O 1
ATOM 1767 N N . GLU A 1 217 ? -20.091 10.728 19.049 1.00 90.00 217 GLU A N 1
ATOM 1768 C CA . GLU A 1 217 ? -20.995 10.223 18.009 1.00 90.00 217 GLU A CA 1
ATOM 1769 C C . GLU A 1 217 ? -20.753 8.729 17.725 1.00 90.00 217 GLU A C 1
ATOM 1771 O O . GLU A 1 217 ? -21.521 8.090 17.007 1.00 90.00 217 GLU A O 1
ATOM 1776 N N . GLY A 1 218 ? -19.724 8.145 18.346 1.00 88.56 218 GLY A N 1
ATOM 1777 C CA . GLY A 1 218 ? -19.353 6.745 18.231 1.00 88.56 218 GLY A CA 1
ATOM 1778 C C . GLY A 1 218 ? -18.405 6.439 17.071 1.00 88.56 218 GLY A C 1
ATOM 1779 O O . GLY A 1 218 ? -18.088 5.261 16.866 1.00 88.56 218 GLY A O 1
ATOM 1780 N N . HIS A 1 219 ? -17.916 7.445 16.340 1.00 91.38 219 HIS A N 1
ATOM 1781 C CA . HIS A 1 219 ? -16.905 7.242 15.308 1.00 91.38 219 HIS A CA 1
ATOM 1782 C C . HIS A 1 219 ? -15.582 6.831 15.941 1.00 91.38 219 HIS A C 1
ATOM 1784 O O . HIS A 1 219 ? -15.152 7.379 16.955 1.00 91.38 219 HIS A O 1
ATOM 1790 N N . LYS A 1 220 ? -14.929 5.850 15.319 1.00 95.12 220 LYS A N 1
ATOM 1791 C CA . LYS A 1 220 ? -13.662 5.291 15.784 1.00 95.12 220 LYS A CA 1
ATOM 1792 C C . LYS A 1 220 ? -12.564 5.749 14.846 1.00 95.12 220 LYS A C 1
ATOM 1794 O O . LYS A 1 220 ? -12.613 5.425 13.664 1.00 95.12 220 LYS A O 1
ATOM 1799 N N . THR A 1 221 ? -11.565 6.443 15.363 1.00 96.56 221 THR A N 1
ATOM 1800 C CA . THR A 1 221 ? -10.370 6.824 14.605 1.00 96.56 221 THR A CA 1
ATOM 1801 C C . THR A 1 221 ? -9.221 5.942 15.046 1.00 96.56 221 THR A C 1
ATOM 1803 O O . THR A 1 221 ? -8.817 6.000 16.206 1.00 96.56 221 THR A O 1
ATOM 1806 N N . LEU A 1 222 ? -8.708 5.103 14.146 1.00 97.50 222 LEU A N 1
ATOM 1807 C CA . LEU A 1 222 ? -7.558 4.252 14.434 1.00 97.50 222 LEU A CA 1
ATOM 1808 C C . LEU A 1 222 ? -6.310 5.129 14.585 1.00 97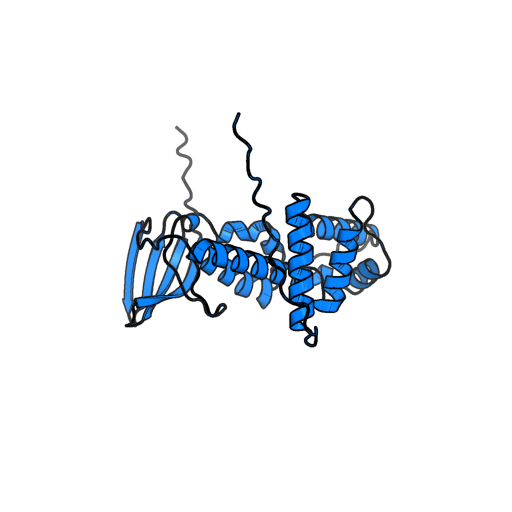.50 222 LEU A C 1
ATOM 1810 O O . LEU A 1 222 ? -5.971 5.904 13.692 1.00 97.50 222 LEU A O 1
ATOM 1814 N N . VAL A 1 223 ? -5.644 5.008 15.733 1.00 95.69 223 VAL A N 1
ATOM 1815 C CA . VAL A 1 223 ? -4.477 5.824 16.103 1.00 95.69 223 VAL A CA 1
ATOM 1816 C C . VAL A 1 223 ? -3.192 5.016 15.998 1.00 95.69 223 VAL A C 1
ATOM 1818 O O . VAL A 1 223 ? -2.164 5.542 15.579 1.00 95.69 223 VAL A O 1
ATOM 1821 N N . SER A 1 224 ? -3.229 3.736 16.370 1.00 95.00 224 SER A N 1
ATOM 1822 C CA . SER A 1 224 ? -2.072 2.845 16.287 1.00 95.00 224 SER A CA 1
ATOM 1823 C C . SER A 1 224 ? -2.491 1.377 16.258 1.00 95.00 224 SER A C 1
ATOM 1825 O O . SER A 1 224 ? -3.563 1.009 16.741 1.00 95.00 224 SER A O 1
ATOM 1827 N N . SER A 1 225 ? -1.616 0.526 15.727 1.00 95.62 225 SER A N 1
ATOM 1828 C CA . SER A 1 225 ? -1.732 -0.923 15.823 1.00 95.62 225 SER A CA 1
ATOM 1829 C C . SER A 1 225 ? -0.357 -1.583 15.891 1.00 95.62 225 SER A C 1
ATOM 1831 O O . SER A 1 225 ? 0.625 -1.069 15.360 1.00 95.62 225 SER A O 1
ATOM 1833 N N . ALA A 1 226 ? -0.300 -2.752 16.522 1.00 94.81 226 ALA A N 1
ATOM 1834 C CA . ALA A 1 226 ? 0.861 -3.625 16.513 1.00 94.81 226 ALA A CA 1
ATOM 1835 C C . ALA A 1 226 ? 0.422 -5.078 16.315 1.00 94.81 226 ALA A C 1
ATOM 1837 O O . ALA A 1 226 ? -0.431 -5.582 17.050 1.00 94.81 226 ALA A O 1
ATOM 1838 N N . LYS A 1 227 ? 1.039 -5.766 15.348 1.00 94.38 227 LYS A N 1
ATOM 1839 C CA . LYS A 1 227 ? 0.831 -7.201 15.140 1.00 94.38 227 LYS A CA 1
ATOM 1840 C C . LYS A 1 227 ? 1.460 -7.987 16.287 1.00 94.38 227 LYS A C 1
ATOM 1842 O O . LYS A 1 227 ? 2.627 -7.783 16.618 1.00 94.38 227 LYS A O 1
ATOM 1847 N N . ILE A 1 228 ? 0.703 -8.906 16.874 1.00 93.62 228 ILE A N 1
ATOM 1848 C CA . ILE A 1 228 ? 1.147 -9.729 17.997 1.00 93.62 228 ILE A CA 1
ATOM 1849 C C . ILE A 1 228 ? 1.608 -11.089 17.486 1.00 93.62 228 ILE A C 1
ATOM 1851 O O . ILE A 1 228 ? 0.856 -11.850 16.880 1.00 93.62 228 ILE A O 1
ATOM 1855 N N . GLN A 1 229 ? 2.863 -11.423 17.778 1.00 87.81 229 GLN A N 1
ATOM 1856 C CA . GLN A 1 229 ? 3.424 -12.745 17.528 1.00 87.81 229 GLN A CA 1
ATOM 1857 C C . GLN A 1 229 ? 3.603 -13.472 18.858 1.00 87.81 229 GLN A C 1
ATOM 1859 O O . GLN A 1 229 ? 4.494 -13.164 19.649 1.00 87.81 229 GLN A O 1
ATOM 1864 N N . ARG A 1 230 ? 2.737 -14.454 19.122 1.00 85.25 230 ARG A N 1
ATOM 1865 C CA . ARG A 1 230 ? 2.868 -15.315 20.301 1.00 85.25 230 ARG A CA 1
ATOM 1866 C C . ARG A 1 230 ? 3.934 -16.370 20.032 1.00 85.25 230 ARG A C 1
ATOM 1868 O O . ARG A 1 230 ? 3.727 -17.270 19.217 1.00 85.25 230 ARG A O 1
ATOM 1875 N N . TRP A 1 231 ? 5.047 -16.302 20.752 1.00 77.38 231 TRP A N 1
ATOM 1876 C CA . TRP A 1 231 ? 6.002 -17.402 20.816 1.00 77.38 231 TRP A CA 1
ATOM 1877 C C . TRP A 1 231 ? 5.321 -18.578 21.518 1.00 77.38 231 TRP A C 1
ATOM 1879 O O . TRP A 1 231 ? 5.172 -18.582 22.738 1.00 77.38 231 TRP A O 1
ATOM 1889 N N . ARG A 1 232 ? 4.854 -19.578 20.763 1.00 61.12 232 ARG A N 1
ATOM 1890 C CA . ARG A 1 232 ? 4.563 -20.876 21.376 1.00 61.12 232 ARG A CA 1
ATOM 1891 C C . ARG A 1 232 ? 5.910 -21.497 21.698 1.00 61.12 232 ARG A C 1
ATOM 1893 O O . ARG A 1 232 ? 6.639 -21.870 20.779 1.00 61.12 232 ARG A O 1
ATOM 1900 N N . GLU A 1 233 ? 6.241 -21.602 22.981 1.00 52.25 233 GLU A N 1
ATOM 1901 C CA . GLU A 1 233 ? 7.263 -22.549 23.409 1.00 52.25 233 GLU A CA 1
ATOM 1902 C C . GLU A 1 233 ? 6.913 -23.894 22.769 1.00 52.25 233 GLU A C 1
ATOM 1904 O O . GLU A 1 233 ? 5.817 -24.431 22.963 1.00 52.25 233 GLU A O 1
ATOM 1909 N N . LYS A 1 234 ? 7.819 -24.416 21.936 1.00 47.91 234 LYS A N 1
ATOM 1910 C CA . LYS A 1 234 ? 7.792 -25.829 21.577 1.00 47.91 234 LYS A CA 1
ATOM 1911 C C . LYS A 1 234 ? 7.959 -26.584 22.891 1.00 47.91 234 LYS A C 1
ATOM 1913 O O . LYS A 1 234 ? 9.080 -26.814 23.327 1.00 47.91 234 LYS A O 1
ATOM 1918 N N . MET A 1 235 ? 6.848 -26.948 23.521 1.00 44.34 235 MET A N 1
ATOM 1919 C CA . MET A 1 235 ? 6.812 -28.048 24.471 1.00 44.34 235 MET A CA 1
ATOM 1920 C C . MET A 1 235 ? 7.191 -29.291 23.669 1.00 44.34 235 MET A C 1
ATOM 1922 O O . MET A 1 235 ? 6.360 -29.892 22.989 1.00 44.34 235 MET A O 1
ATOM 1926 N N . ILE A 1 236 ? 8.491 -29.583 23.646 1.00 46.19 236 ILE A N 1
ATOM 1927 C CA . ILE A 1 236 ? 9.031 -30.859 23.201 1.00 46.19 236 ILE A CA 1
ATOM 1928 C C . ILE A 1 236 ? 8.533 -31.865 24.238 1.00 46.19 236 ILE A C 1
ATOM 1930 O O . ILE A 1 236 ? 9.010 -31.871 25.372 1.00 46.19 236 ILE A O 1
ATOM 1934 N N . GLY A 1 237 ? 7.496 -32.613 23.863 1.00 40.81 237 GLY A N 1
ATOM 1935 C CA . GLY A 1 237 ? 7.146 -33.873 24.513 1.00 40.81 237 GLY A CA 1
ATOM 1936 C C . GLY A 1 237 ? 8.104 -34.977 24.100 1.00 40.81 237 GLY A C 1
ATOM 1937 O O . GLY A 1 237 ? 8.694 -34.860 23.000 1.00 40.81 237 GLY A O 1
#

Nearest PDB structures (foldseek):
  8hz5-assembly1_A  TM=4.653E-01  e=5.942E-01  Chloroflexus aurantiacus J-10-fl
  5ks8-assembly1_B  TM=4.408E-01  e=1.304E+00  Methylobacillus flagellatus KT
  4wd3-assembly1_B  TM=4.493E-01  e=1.459E+00  Bacillus subtilis subsp. subtilis
  3vot-assembly2_B  TM=3.935E-01  e=1.166E+00  Bacillus licheniformis DSM 13 = ATCC 14580
  3orr-assembly1_B  TM=4.408E-01  e=3.789E+00  Staphylococcus aureus subsp. aureus str. Newman

Solvent-accessible surface area (backbone atoms only — not comparable to full-atom values): 14033 Å² total; per-residue (Å²): 137,86,84,79,82,81,80,79,81,76,78,87,78,76,82,91,69,82,91,82,49,74,68,56,54,52,53,50,50,50,49,51,55,48,52,50,30,64,78,66,72,41,90,54,56,67,62,50,54,50,52,53,49,52,50,52,56,50,69,73,35,90,84,52,81,86,77,74,56,64,51,63,53,62,73,29,71,68,43,50,50,46,64,75,77,48,82,70,82,97,56,65,70,63,58,52,51,50,42,55,50,18,37,75,76,49,74,23,53,69,57,33,50,54,51,44,53,52,50,51,55,54,53,53,46,63,66,54,70,76,55,85,81,44,85,67,57,64,64,78,46,75,46,83,52,75,95,43,28,37,39,36,32,32,53,43,32,63,70,26,53,44,59,22,31,42,99,88,44,99,57,67,26,38,43,18,56,39,46,30,51,49,48,45,51,53,44,28,68,70,64,51,42,54,73,46,68,85,52,42,69,64,50,28,52,44,31,27,41,37,34,29,37,43,51,99,87,66,53,33,34,55,73,48,73,46,80,59,82,80,82,72,76,80,77,80,126

Secondary structure (DSSP, 8-state):
-PPP----------------SHHHHHHHHHHHHHHHHHHHT-TTHHHHHHHHHHHHHHHH-TT----S-HHHHHTSHHHHHHHHH---TTS-HHHHHHHHHHHHHHSSHHHHHHHHHHHHHHHHHHHHTTS-------EEEEEE-GGGEEEEEES-GGG---EEEETTEEEEEEHHHHHHHHHIIIIIIIT--GGGGGGGGGGGSS-EEEEEEE-TT--EEEEEEEE----------

Mean predicted aligned error: 9.12 Å

InterPro domains:
  IPR035304 Acyl homoserine lactone synthase [PF17327] (25-233)